Protein AF-A0A7C5SFN3-F1 (afdb_monomer)

Solvent-accessible surface area (backbone atoms only — not comparable to full-atom values): 16604 Å² total; per-residue (Å²): 135,91,85,72,61,52,90,41,86,69,21,39,60,52,29,59,76,72,43,61,72,57,80,56,63,48,77,44,55,50,98,85,71,43,52,38,42,60,50,67,53,91,63,59,72,68,57,48,50,49,56,51,48,55,38,66,79,50,65,59,33,45,71,59,41,56,60,36,50,78,77,65,60,43,31,69,51,21,45,53,51,11,45,44,27,45,56,49,70,36,18,68,60,12,24,55,23,27,53,50,15,35,67,52,55,78,59,65,89,22,48,53,31,67,58,32,49,53,21,48,57,54,19,49,82,71,73,72,45,53,41,64,61,49,38,55,50,46,51,54,28,72,74,43,36,94,68,55,71,56,55,42,39,49,51,32,48,52,27,39,51,41,8,50,76,71,72,42,51,73,68,21,46,70,47,39,52,57,43,54,76,76,54,63,84,89,78,51,52,77,71,42,43,55,44,49,50,53,46,49,32,46,40,24,46,74,70,70,66,32,57,68,60,20,51,53,51,58,58,68,72,51,60,92,68,34,92,79,31,34,66,55,25,26,55,52,17,45,51,23,48,78,69,74,39,66,53,74,57,22,41,54,33,11,51,50,16,32,72,69,44,86,49,43,68,61,28,19,55,24,22,41,48,31,12,54,35,27,41,75,72,68,37,42,70,57,12,50,50,30,24,54,48,17,36,69,51,38,68,84,51,63,65,45,59,53,48,47,50,64,63,66,111

Foldseek 3Di:
DDDDDCVDPPNVVVCVVLLQDAPPKDFDADPVRATQAIDHDDDDPVVVVVRVVVCVVPVDGLVVLVVCCVPPNALVSLCRQLRSCVSNLVLVRNLVSLVSSCVRVPDWPLRCLLVNLSSQLSCLVVVNDALLRSLVSLVSNVVTHPDDLLSLLVSLQSSQVRCVVVVNNLSSQVSLVVSLVVDDPVVDDPNSNVSSLVSVLSCCVRPVVNPVVSLVSLVVPDDPPLQLALVSLQVSLLVCLSSVHPLVSSLVSLVSSLVNDPQLQSNLSSLCSNLSSCVSVVNLVSSLVSLVSSCVSPVVDVVSVVSNVVSVD

Mean predicted aligned error: 5.21 Å

Sequence (313 aa):
MLKINGEVEPGRELAAIYGVRGFPSFVVANSEAEPIRTWIGYSRPETFVAHLREAIDDPIPIRLRIARLEQAPTERDAVIVATYHLQRLEARQAEDAFRLARECSGRKAGAYALEIFHARTLGLYNHETSAEELVALASETLDTADLDIGERLSIGTACLDAATRENHREVATPIIERVLETISASDLDEAASRQYQTLSIAKAMLIDKDPGRALAMRRQALDVGWEDSPTQLNDFAWWCFVNRINLEQAERLARRGAELTTDPALRAVILDTLAEICYARGDRKQAMAAIREAITEDPDNPYYREQLVRFGG

Nearest PDB structures (foldseek):
  8gl8-assembly1_I  TM=4.961E-01  e=2.624E-03  Flavobacterium johnsoniae
  2dba-assembly1_A  TM=6.885E-01  e=1.058E-01  Homo sapiens
  2y4u-assembly1_A  TM=3.284E-01  e=6.683E-03  Homo sapiens
  3ieg-assembly2_B  TM=3.150E-01  e=5.179E-03  Mus musculus
  4gpk-assembly1_A  TM=5.140E-01  e=1.104E-01  Bacillus thuringiensis serovar thuringiensis

pLDDT: mean 94.56, std 4.15, range [77.25, 98.81]

Secondary structure (DSSP, 8-state):
-----TTSTTHHHHHHHTT--SSSEEEEE-TTS-EEEEEES---HHHHHHHHHHHHHS---HHHHHHHHTTS--HHHHHHHHHHHHHTT-HHHHHHHHHHHHHHH---TTTTHHHHHHHHHHHGGGT-S-HHHHHHHHHHHHHHS---HHHHHHHHHHHHHHHHHTT-GGGGHHHHHHHHHT--GGG--HHHHHHHHHHHHHHHHHTS--HHHHHHHHHHTSPTTGGG-HHHHHHHHHHHHHHT--HHHHHHHHHHHHHH---HHHHHHHHHHHHHHHHHTT-HHHHHHHHHHHHHH-TT-HHHHHHHHHHH-

Structure (mmCIF, N/CA/C/O backbone):
data_AF-A0A7C5SFN3-F1
#
_entry.id   AF-A0A7C5SFN3-F1
#
loop_
_atom_site.group_PDB
_atom_site.id
_atom_site.type_symbol
_atom_site.label_atom_id
_atom_site.label_alt_id
_atom_site.label_comp_id
_atom_site.label_asym_id
_atom_site.label_entity_id
_atom_site.label_seq_id
_atom_site.pdbx_PDB_ins_code
_atom_site.Cartn_x
_atom_site.Cartn_y
_atom_site.Cartn_z
_atom_site.occupancy
_atom_site.B_iso_or_equiv
_atom_site.auth_seq_id
_atom_site.auth_comp_id
_atom_site.auth_asym_id
_atom_site.auth_atom_id
_atom_site.pdbx_PDB_model_num
ATOM 1 N N . MET A 1 1 ? -18.043 -23.447 16.943 1.00 80.62 1 MET A N 1
ATOM 2 C CA . MET A 1 1 ? -17.551 -22.578 15.854 1.00 80.62 1 MET A CA 1
ATOM 3 C C . MET A 1 1 ? -17.884 -23.244 14.533 1.00 80.62 1 MET A C 1
ATOM 5 O O . MET A 1 1 ? -17.432 -24.363 14.313 1.00 80.62 1 MET A O 1
ATOM 9 N N . LEU A 1 2 ? -18.715 -22.606 13.711 1.00 88.75 2 LEU A N 1
ATOM 10 C CA . LEU A 1 2 ? -19.050 -23.086 12.371 1.00 88.75 2 LEU A CA 1
ATOM 11 C C . LEU A 1 2 ? -17.928 -22.672 11.407 1.00 88.75 2 LEU A C 1
ATOM 13 O O . LEU A 1 2 ? -17.487 -21.528 11.450 1.00 88.75 2 LEU A O 1
ATOM 17 N N . LYS A 1 3 ? -17.440 -23.597 10.575 1.00 94.00 3 LYS A N 1
ATOM 18 C CA . LYS A 1 3 ? -16.458 -23.309 9.520 1.00 94.00 3 LYS A CA 1
ATOM 19 C C . LYS A 1 3 ? -17.170 -23.365 8.176 1.00 94.00 3 LYS A C 1
ATOM 21 O O . LYS A 1 3 ? -17.820 -24.365 7.888 1.00 94.00 3 LYS A O 1
ATOM 26 N N . ILE A 1 4 ? -17.047 -22.310 7.382 1.00 93.44 4 ILE A N 1
ATOM 27 C CA . ILE A 1 4 ? -17.709 -22.180 6.081 1.00 93.44 4 ILE A CA 1
ATOM 28 C C . ILE A 1 4 ? -16.644 -21.827 5.049 1.00 93.44 4 ILE A C 1
ATOM 30 O O . ILE A 1 4 ? -15.800 -20.969 5.305 1.00 93.44 4 ILE A O 1
ATOM 34 N N . ASN A 1 5 ? -16.678 -22.489 3.894 1.00 94.44 5 ASN A N 1
ATOM 35 C CA . ASN A 1 5 ? -15.862 -22.084 2.757 1.00 94.44 5 ASN A CA 1
ATOM 36 C C . ASN A 1 5 ? -16.542 -20.891 2.069 1.00 94.44 5 ASN A C 1
ATOM 38 O O . ASN A 1 5 ? -17.569 -21.072 1.424 1.00 94.44 5 ASN A O 1
ATOM 42 N N . GLY A 1 6 ? -15.979 -19.690 2.227 1.00 92.44 6 GLY A N 1
ATOM 43 C CA . GLY A 1 6 ? -16.524 -18.453 1.658 1.00 92.44 6 GLY A CA 1
ATOM 44 C C . GLY A 1 6 ? -16.400 -18.330 0.135 1.00 92.44 6 GLY A C 1
ATOM 45 O O . GLY A 1 6 ? -16.994 -17.427 -0.444 1.00 92.44 6 GLY A O 1
ATOM 46 N N . GLU A 1 7 ? -15.662 -19.226 -0.525 1.00 91.69 7 GLU A N 1
ATOM 47 C CA . GLU A 1 7 ? -15.424 -19.184 -1.974 1.00 91.69 7 GLU A CA 1
ATOM 48 C C . GLU A 1 7 ? -16.432 -20.008 -2.785 1.00 91.69 7 GLU A C 1
ATOM 50 O O . GLU A 1 7 ? -16.422 -19.952 -4.017 1.00 91.69 7 GLU A O 1
ATOM 55 N N . VAL A 1 8 ? -17.321 -20.753 -2.123 1.00 94.06 8 VAL A N 1
ATOM 56 C CA . VAL A 1 8 ? -18.356 -21.596 -2.745 1.00 94.06 8 VAL A CA 1
ATOM 57 C C . VAL A 1 8 ? -19.697 -21.406 -2.038 1.00 94.06 8 VAL A C 1
ATOM 59 O O . VAL A 1 8 ? -19.738 -20.926 -0.909 1.00 94.06 8 VAL A O 1
ATOM 62 N N . GLU A 1 9 ? -20.806 -21.779 -2.674 1.00 93.44 9 GLU A N 1
ATOM 63 C CA . GLU A 1 9 ? -22.127 -21.699 -2.034 1.00 93.44 9 GLU A CA 1
ATOM 64 C C . GLU A 1 9 ? -22.285 -22.722 -0.890 1.00 93.44 9 GLU A C 1
ATOM 66 O O . GLU A 1 9 ? -21.772 -23.840 -1.001 1.00 93.44 9 GLU A O 1
ATOM 71 N N . PRO A 1 10 ? -22.983 -22.379 0.215 1.00 91.44 10 PRO A N 1
ATOM 72 C CA . PRO A 1 10 ? -23.658 -21.100 0.501 1.00 91.44 10 PRO A CA 1
ATOM 73 C C . PRO A 1 10 ? -22.735 -20.031 1.127 1.00 91.44 10 PRO A C 1
ATOM 75 O O . PRO A 1 10 ? -23.183 -18.998 1.618 1.00 91.44 10 PRO A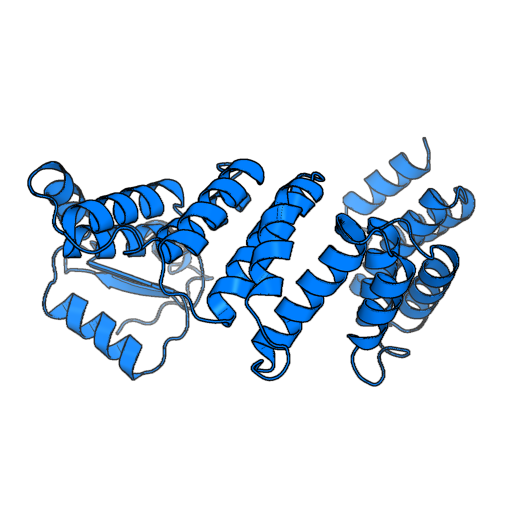 O 1
ATOM 78 N N . GLY A 1 11 ? -21.427 -20.286 1.199 1.00 94.25 11 GLY A N 1
ATOM 79 C CA . GLY A 1 11 ? -20.476 -19.385 1.843 1.00 94.25 11 GLY A CA 1
ATOM 80 C C . GLY A 1 11 ? -20.285 -18.053 1.126 1.00 94.25 11 GLY A C 1
ATOM 81 O O . GLY A 1 11 ? -20.051 -17.059 1.809 1.00 94.25 11 GLY A O 1
ATOM 82 N N . ARG A 1 12 ? -20.444 -17.999 -0.203 1.00 94.56 12 ARG A N 1
ATOM 83 C CA . ARG A 1 12 ? -20.457 -16.733 -0.958 1.00 94.56 12 ARG A CA 1
ATOM 84 C C . ARG A 1 12 ? -21.626 -15.841 -0.552 1.00 94.56 12 ARG A C 1
ATOM 86 O O . ARG A 1 12 ? -21.417 -14.657 -0.300 1.00 94.56 12 ARG A O 1
ATOM 93 N N . GLU A 1 13 ? -22.828 -16.405 -0.437 1.00 95.38 13 GLU A N 1
ATOM 94 C CA . GLU A 1 13 ? -24.006 -15.679 0.046 1.00 95.38 13 GLU A CA 1
ATOM 95 C C . GLU A 1 13 ? -23.780 -15.132 1.463 1.00 95.38 13 GLU A C 1
ATOM 97 O O . GLU A 1 13 ? -23.972 -13.942 1.717 1.00 95.38 13 GLU A O 1
ATOM 102 N N . LEU A 1 14 ? -23.276 -15.965 2.378 1.00 94.12 14 LEU A N 1
ATOM 103 C CA . LEU A 1 14 ? -22.967 -15.531 3.743 1.00 94.12 14 LEU A CA 1
ATOM 104 C C . LEU A 1 14 ? -21.862 -14.465 3.781 1.00 94.12 14 LEU A C 1
ATOM 106 O O . LEU A 1 14 ? -21.967 -13.499 4.536 1.00 94.12 14 LEU A O 1
ATOM 110 N N . ALA A 1 15 ? -20.823 -14.598 2.954 1.00 94.62 15 ALA A N 1
ATOM 111 C CA . ALA A 1 15 ? -19.776 -13.591 2.820 1.00 94.62 15 ALA A CA 1
ATOM 112 C C . ALA A 1 15 ? -20.350 -12.247 2.347 1.00 94.62 15 ALA A C 1
ATOM 114 O O . ALA A 1 15 ? -19.975 -11.209 2.888 1.00 94.62 15 ALA A O 1
ATOM 115 N N . ALA A 1 16 ? -21.300 -12.253 1.406 1.00 93.94 16 ALA A N 1
ATOM 116 C CA . ALA A 1 16 ? -21.989 -11.045 0.961 1.00 93.94 16 ALA A CA 1
ATOM 117 C C . ALA A 1 16 ? -22.844 -10.420 2.078 1.00 93.94 16 ALA A C 1
ATOM 119 O O . ALA A 1 16 ? -22.726 -9.220 2.325 1.00 93.94 16 ALA A O 1
ATOM 120 N N . ILE A 1 17 ? -23.635 -11.226 2.800 1.00 93.50 17 ILE A N 1
ATOM 121 C CA . ILE A 1 17 ? -24.487 -10.773 3.918 1.00 93.50 17 ILE A CA 1
ATOM 122 C C . ILE A 1 17 ? -23.653 -10.084 5.005 1.00 93.50 17 ILE A C 1
ATOM 124 O O . ILE A 1 17 ? -23.977 -8.980 5.440 1.00 93.50 17 ILE A O 1
ATOM 128 N N . TYR A 1 18 ? -22.546 -10.702 5.417 1.00 94.19 18 TYR A N 1
ATOM 129 C CA . TYR A 1 18 ? -21.674 -10.149 6.456 1.00 94.19 18 TYR A CA 1
ATOM 130 C C . TYR A 1 18 ? -20.626 -9.161 5.920 1.00 94.19 18 TYR A C 1
ATOM 132 O O . TYR A 1 18 ? -19.848 -8.614 6.702 1.00 94.19 18 TYR A O 1
ATOM 140 N N . GLY A 1 19 ? -20.621 -8.892 4.608 1.00 93.69 19 GLY A N 1
ATOM 141 C CA . GLY A 1 19 ? -19.660 -8.028 3.912 1.00 93.69 19 GLY A CA 1
ATOM 142 C C . GLY A 1 19 ? -18.201 -8.411 4.142 1.00 93.69 19 GLY A C 1
ATOM 143 O O . GLY A 1 19 ? -17.354 -7.550 4.363 1.00 93.69 19 GLY A O 1
ATOM 144 N N . VAL A 1 20 ? -17.906 -9.705 4.094 1.00 93.88 20 VAL A N 1
ATOM 145 C CA . VAL A 1 20 ? -16.544 -10.237 4.155 1.00 93.88 20 VAL A CA 1
ATOM 146 C C . VAL A 1 20 ? -15.754 -9.772 2.927 1.00 93.88 20 VAL A C 1
ATOM 148 O O . VAL A 1 20 ? -16.173 -9.989 1.790 1.00 93.88 20 VAL A O 1
ATOM 151 N N . ARG A 1 21 ? -14.597 -9.136 3.160 1.00 90.94 21 ARG A N 1
ATOM 152 C CA . ARG A 1 21 ? -13.694 -8.625 2.107 1.00 90.94 21 ARG A CA 1
ATOM 153 C C . ARG A 1 21 ? -12.352 -9.349 2.009 1.00 90.94 21 ARG A C 1
ATOM 155 O O . ARG A 1 21 ? -11.594 -9.090 1.084 1.00 90.94 21 ARG A O 1
ATOM 162 N N . GLY A 1 22 ? -12.064 -10.266 2.929 1.00 90.38 22 GLY A N 1
ATOM 163 C CA . GLY A 1 22 ? -10.817 -11.026 2.948 1.00 90.38 22 GLY A CA 1
ATOM 164 C C . GLY A 1 22 ? -10.947 -12.320 3.740 1.00 90.38 22 GLY A C 1
ATOM 165 O O . GLY A 1 22 ? -11.849 -12.466 4.566 1.00 90.38 22 GLY A O 1
ATOM 166 N N . PHE A 1 23 ? -10.049 -13.272 3.494 1.00 90.56 23 PHE A N 1
ATOM 167 C CA . PHE A 1 23 ? -10.042 -14.570 4.169 1.00 90.56 23 PHE A CA 1
ATOM 168 C C . PHE A 1 23 ? -8.701 -14.835 4.880 1.00 90.56 23 PHE A C 1
ATOM 170 O O . PHE A 1 23 ? -7.654 -14.459 4.355 1.00 90.56 23 PHE A O 1
ATOM 177 N N . PRO A 1 24 ? -8.707 -15.511 6.047 1.00 92.50 24 PRO A N 1
ATOM 178 C CA . PRO A 1 24 ? -9.896 -15.895 6.809 1.00 92.50 24 PRO A CA 1
ATOM 179 C C . PRO A 1 24 ? -10.607 -14.671 7.412 1.00 92.50 24 PRO A C 1
ATOM 181 O O . PRO A 1 24 ? -9.976 -13.664 7.711 1.00 92.50 24 PRO A O 1
ATOM 184 N N . SER A 1 25 ? -11.921 -14.777 7.604 1.00 92.94 25 SER A N 1
ATOM 185 C CA . SER A 1 25 ? -12.739 -13.799 8.329 1.00 92.94 25 SER A CA 1
ATOM 186 C C . SER A 1 25 ? -13.489 -14.492 9.451 1.00 92.94 25 SER A C 1
ATOM 188 O O . SER A 1 25 ? -13.962 -15.619 9.287 1.00 92.94 25 SER A O 1
ATOM 190 N N . PHE A 1 26 ? -13.635 -13.802 10.575 1.00 93.75 26 PHE A N 1
ATOM 191 C CA . PHE A 1 26 ? -14.385 -14.282 11.723 1.00 93.75 26 PHE A CA 1
ATOM 192 C C . PHE A 1 26 ? -15.536 -13.332 12.008 1.00 93.75 26 PHE A C 1
ATOM 194 O O . PHE A 1 26 ? -15.350 -12.120 12.087 1.00 93.75 26 PHE A O 1
ATOM 201 N N . VAL A 1 27 ? -16.725 -13.906 12.166 1.00 94.38 27 VAL A N 1
ATOM 202 C CA . VAL A 1 27 ? -17.954 -13.183 12.482 1.00 94.38 27 VAL A CA 1
ATOM 203 C C . VAL A 1 27 ? -18.545 -13.804 13.738 1.00 94.38 27 VAL A C 1
ATOM 205 O O . VAL A 1 27 ? -18.821 -15.004 13.778 1.00 94.38 27 VAL A O 1
ATOM 208 N N . VAL A 1 28 ? -18.734 -12.984 14.767 1.00 95.38 28 VAL A N 1
ATOM 209 C CA . VAL A 1 28 ? -19.537 -13.330 15.941 1.00 95.38 28 VAL A CA 1
ATOM 210 C C . VAL A 1 28 ? -20.895 -12.676 15.748 1.00 95.38 28 VAL A C 1
ATOM 212 O O . VAL A 1 28 ? -20.965 -11.458 15.595 1.00 95.38 28 VAL A O 1
ATOM 215 N N . ALA A 1 29 ? -21.955 -13.479 15.737 1.00 95.31 29 ALA A N 1
ATOM 216 C CA . ALA A 1 29 ? -23.327 -13.027 15.540 1.00 95.31 29 ALA A CA 1
ATOM 217 C C . ALA A 1 29 ? -24.243 -13.545 16.656 1.00 95.31 29 ALA A C 1
ATOM 219 O O . ALA A 1 29 ? -23.945 -14.562 17.290 1.00 95.31 29 ALA A O 1
ATOM 220 N N . ASN A 1 30 ? -25.344 -12.836 16.903 1.00 94.31 30 ASN A N 1
ATOM 221 C CA . ASN A 1 30 ? -26.371 -13.263 17.853 1.00 94.31 30 ASN A CA 1
ATOM 222 C C . ASN A 1 30 ? -27.276 -14.368 17.257 1.00 94.31 30 ASN A C 1
ATOM 224 O O . ASN A 1 30 ? -27.086 -14.823 16.127 1.00 94.31 30 ASN A O 1
ATOM 228 N N . SER A 1 31 ? -28.288 -14.805 18.014 1.00 93.75 31 SER A N 1
ATOM 229 C CA . SER A 1 31 ? -29.260 -15.816 17.564 1.00 93.75 31 SER A CA 1
ATOM 230 C C . SER A 1 31 ? -30.148 -15.368 16.397 1.00 93.75 31 SER A C 1
ATOM 232 O O . SER A 1 31 ? -30.769 -16.212 15.759 1.00 93.75 31 SER A O 1
ATOM 234 N N . GLU A 1 32 ? -30.208 -14.066 16.118 1.00 94.88 32 GLU A N 1
ATOM 235 C CA . GLU A 1 32 ? -30.932 -13.461 14.992 1.00 94.88 32 GLU A CA 1
ATOM 236 C C . GLU A 1 32 ? -30.021 -13.250 13.767 1.00 94.88 32 GLU A C 1
ATOM 238 O O . GLU A 1 32 ? -30.423 -12.604 12.805 1.00 94.88 32 GLU A O 1
ATOM 243 N N . ALA A 1 33 ? -28.802 -13.807 13.787 1.00 93.38 33 ALA A N 1
ATOM 244 C CA . ALA A 1 33 ? -27.778 -13.642 12.753 1.00 93.38 33 ALA A CA 1
ATOM 245 C C . ALA A 1 33 ? -27.277 -12.192 12.576 1.00 93.38 33 ALA A C 1
ATOM 247 O O . ALA A 1 33 ? -26.686 -11.847 11.555 1.00 93.38 33 ALA A O 1
ATOM 248 N N . GLU A 1 34 ? -27.449 -11.339 13.586 1.00 95.81 34 GLU A N 1
ATOM 249 C CA . GLU A 1 34 ? -26.933 -9.972 13.562 1.00 95.81 34 GLU A CA 1
ATOM 250 C C . GLU A 1 34 ? -25.475 -9.940 14.032 1.00 95.81 34 GLU A C 1
ATOM 252 O O . GLU A 1 34 ? -25.160 -10.517 15.081 1.00 95.81 34 GLU A O 1
ATOM 257 N N . PRO A 1 35 ? -24.571 -9.253 13.310 1.00 95.88 35 PRO A N 1
ATOM 258 C CA . PRO A 1 35 ? -23.169 -9.199 13.688 1.00 95.88 35 PRO A CA 1
ATOM 259 C C . PRO A 1 35 ? -22.990 -8.422 14.995 1.00 95.88 35 PRO A C 1
ATOM 261 O 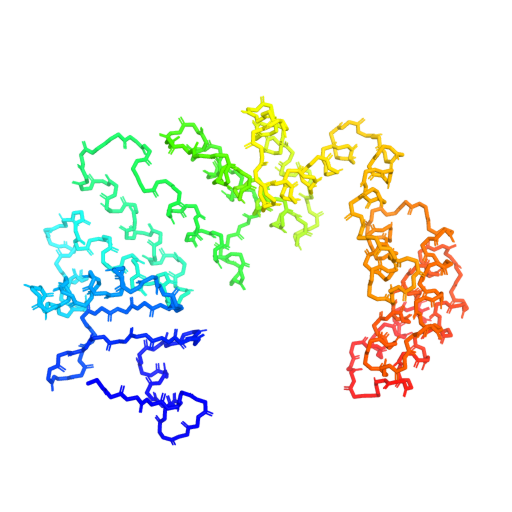O . PRO A 1 35 ? -23.484 -7.306 15.153 1.00 95.88 35 PRO A O 1
ATOM 264 N N . ILE A 1 36 ? -22.240 -9.014 15.918 1.00 96.31 36 ILE A N 1
ATOM 265 C CA . ILE A 1 36 ? -21.752 -8.409 17.164 1.00 96.31 36 ILE A CA 1
ATOM 266 C C . ILE A 1 36 ? -20.325 -7.904 16.952 1.00 96.31 36 ILE A C 1
ATOM 268 O O . ILE A 1 36 ? -19.980 -6.810 17.394 1.00 96.31 36 ILE A O 1
ATOM 272 N N . ARG A 1 37 ? -19.488 -8.704 16.275 1.00 93.38 37 ARG A N 1
ATOM 273 C CA . ARG A 1 37 ? -18.089 -8.365 15.995 1.00 93.38 37 ARG A CA 1
ATOM 274 C C . ARG A 1 3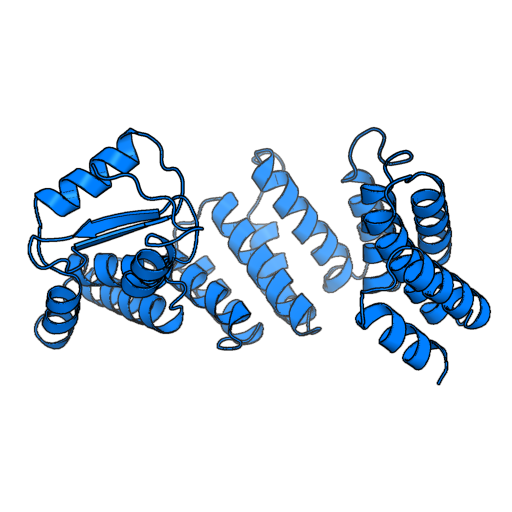7 ? -17.548 -9.100 14.777 1.00 93.38 37 ARG A C 1
ATOM 276 O O . ARG A 1 37 ? -17.913 -10.249 14.533 1.00 93.38 37 ARG A O 1
ATOM 283 N N . THR A 1 38 ? -16.626 -8.454 14.068 1.00 92.75 38 THR A N 1
ATOM 284 C CA . THR A 1 38 ? -15.927 -9.015 12.907 1.00 92.75 38 THR A CA 1
ATOM 285 C C . THR A 1 38 ? -14.436 -8.692 12.942 1.00 92.75 38 THR A C 1
ATOM 287 O O . THR A 1 38 ? -14.053 -7.619 13.406 1.00 92.75 38 THR A O 1
ATOM 290 N N . TRP A 1 39 ? -13.594 -9.599 12.443 1.00 91.38 39 TRP A N 1
ATOM 291 C CA . TRP A 1 39 ? -12.176 -9.332 12.169 1.00 91.38 39 TRP A CA 1
ATOM 292 C C . TRP A 1 39 ? -11.645 -10.228 11.045 1.00 91.38 39 TRP A C 1
ATOM 294 O O . TRP A 1 39 ? -12.086 -11.370 10.889 1.00 91.38 39 TRP A O 1
ATOM 304 N N . ILE A 1 40 ? -10.707 -9.694 10.264 1.00 90.56 40 ILE A N 1
ATOM 305 C CA . ILE A 1 40 ? -10.053 -10.355 9.134 1.00 90.56 40 ILE A CA 1
ATOM 306 C C . ILE A 1 40 ? -8.633 -10.760 9.520 1.00 90.56 40 ILE A C 1
ATOM 308 O O . ILE A 1 40 ? -7.930 -10.052 10.239 1.00 90.56 40 ILE A O 1
ATOM 312 N N . GLY A 1 41 ? -8.203 -11.897 8.982 1.00 86.50 41 GLY A N 1
ATOM 313 C CA . GLY A 1 41 ? -6.832 -12.365 9.041 1.00 86.50 41 GLY A CA 1
ATOM 314 C C . GLY A 1 41 ? -6.537 -13.235 10.254 1.00 86.50 41 GLY A C 1
ATOM 315 O O . GLY A 1 41 ? -7.357 -13.450 11.151 1.00 86.50 41 GLY A O 1
ATOM 316 N N . TYR A 1 42 ? -5.326 -13.779 10.249 1.00 78.25 42 TYR A N 1
ATOM 317 C CA . TYR A 1 42 ? -4.807 -14.523 11.381 1.00 78.25 42 TYR A CA 1
ATOM 318 C C . TYR A 1 42 ? -4.314 -13.544 12.435 1.00 78.25 42 TYR A C 1
ATOM 320 O O . TYR A 1 42 ? -3.457 -12.705 12.172 1.00 78.25 42 TYR A O 1
ATOM 328 N N . SER A 1 43 ? -4.829 -13.687 13.646 1.00 77.25 43 SER A N 1
ATOM 329 C CA . SER A 1 43 ? -4.263 -13.053 14.824 1.00 77.25 43 SER A CA 1
ATOM 330 C C . SER A 1 43 ? -3.558 -14.104 15.677 1.00 77.25 43 SER A C 1
ATOM 332 O O . SER A 1 43 ? -3.788 -15.310 15.528 1.00 77.25 43 SER A O 1
ATOM 334 N N . ARG A 1 44 ? -2.660 -13.663 16.565 1.00 87.31 44 ARG A N 1
ATOM 335 C CA . ARG A 1 44 ? -2.079 -14.570 17.561 1.00 87.31 44 ARG A CA 1
ATOM 336 C C . ARG A 1 44 ? -3.213 -15.190 18.395 1.00 87.31 44 ARG A C 1
ATOM 338 O O . ARG A 1 44 ? -4.227 -14.514 18.605 1.00 87.31 44 ARG A O 1
ATOM 345 N N . PRO A 1 45 ? -3.079 -16.439 18.878 1.00 89.38 45 PRO A N 1
ATOM 346 C CA . PRO A 1 45 ? -4.139 -17.105 19.635 1.00 89.38 45 PRO A CA 1
ATOM 347 C C . PRO A 1 45 ? -4.704 -16.255 20.780 1.00 89.38 45 PRO A C 1
ATOM 349 O O . PRO A 1 45 ? -5.909 -16.252 21.018 1.00 89.38 45 PRO A O 1
ATOM 352 N N . GLU A 1 46 ? -3.854 -15.480 21.450 1.00 91.31 46 GLU A N 1
ATOM 353 C CA . GLU A 1 46 ? -4.230 -14.598 22.552 1.00 91.31 46 GLU A CA 1
ATOM 354 C C . GLU A 1 46 ? -5.152 -13.465 22.081 1.00 91.31 46 GLU A C 1
ATOM 356 O O . GLU A 1 46 ? -6.183 -13.207 22.701 1.00 91.31 46 GLU A O 1
ATOM 361 N N . THR A 1 47 ? -4.824 -12.831 20.952 1.00 87.69 47 THR A N 1
ATOM 362 C CA . THR A 1 47 ? -5.628 -11.768 20.331 1.00 87.69 47 THR A CA 1
ATOM 363 C C . THR A 1 47 ? -6.968 -12.307 19.837 1.00 87.69 47 THR A C 1
ATOM 365 O O . THR A 1 47 ? -8.007 -11.685 20.054 1.00 87.69 47 THR A O 1
ATOM 368 N N . PHE A 1 48 ? -6.970 -13.493 19.224 1.00 90.06 48 PHE A N 1
ATOM 369 C CA . PHE A 1 48 ? -8.200 -14.166 18.810 1.00 90.06 48 PHE A CA 1
ATOM 370 C C . PHE A 1 48 ? -9.135 -14.406 20.001 1.00 90.06 48 PHE A C 1
ATOM 372 O O . PHE A 1 48 ? -10.319 -14.065 19.957 1.00 90.06 48 PHE A O 1
ATOM 379 N N . VAL A 1 49 ? -8.600 -14.974 21.088 1.00 91.50 49 VAL A N 1
ATOM 380 C CA . VAL A 1 49 ? -9.371 -15.243 22.306 1.00 91.50 49 VAL A CA 1
ATOM 381 C C . VAL A 1 49 ? -9.869 -13.945 22.943 1.00 91.50 49 VAL A C 1
ATOM 383 O O . VAL A 1 49 ? -11.001 -13.921 23.424 1.00 91.50 49 VAL A O 1
ATOM 386 N N . ALA A 1 50 ? -9.076 -12.871 22.926 1.00 90.62 50 ALA A N 1
ATOM 387 C CA . ALA A 1 50 ? -9.496 -11.565 23.430 1.00 90.62 50 ALA A CA 1
ATOM 388 C C . ALA A 1 50 ? -10.701 -11.013 22.650 1.00 90.62 50 ALA A C 1
ATOM 390 O O . ALA A 1 50 ? -11.723 -10.704 23.260 1.00 90.62 50 ALA A O 1
ATOM 391 N N . HIS A 1 51 ? -10.644 -10.991 21.313 1.00 89.31 51 HIS A N 1
ATOM 392 C CA . HIS A 1 51 ? -11.775 -10.548 20.489 1.00 89.31 51 HIS A CA 1
ATOM 393 C C . HIS A 1 51 ? -13.040 -11.372 20.729 1.00 89.31 51 HIS A C 1
ATOM 395 O O . HIS A 1 51 ? -14.134 -10.810 20.821 1.00 89.31 51 HIS A O 1
ATOM 401 N N . LEU A 1 52 ? -12.895 -12.695 20.852 1.00 91.94 52 LEU A N 1
ATOM 402 C CA . LEU A 1 52 ? -14.024 -13.576 21.120 1.00 91.94 52 LEU A CA 1
ATOM 403 C C . LEU A 1 52 ? -14.634 -13.318 22.504 1.00 91.94 52 LEU A C 1
ATOM 405 O O . LEU A 1 52 ? -15.853 -13.225 22.609 1.00 91.94 52 LEU A O 1
ATOM 409 N N . ARG A 1 53 ? -13.812 -13.175 23.552 1.00 93.06 53 ARG A N 1
ATOM 410 C CA . ARG A 1 53 ? -14.294 -12.853 24.907 1.00 93.06 53 ARG A CA 1
ATOM 411 C C . ARG A 1 53 ? -15.018 -11.519 24.939 1.00 93.06 53 ARG A C 1
ATOM 413 O O . ARG A 1 53 ? -16.135 -11.465 25.426 1.00 93.06 53 ARG A O 1
ATOM 420 N N . GLU A 1 54 ? -14.440 -10.481 24.342 1.00 90.31 54 GLU A N 1
ATOM 421 C CA . GLU A 1 54 ? -15.072 -9.162 24.291 1.00 90.31 54 GLU A CA 1
ATOM 422 C C . GLU A 1 54 ? -16.445 -9.202 23.603 1.00 90.31 54 GLU A C 1
ATOM 424 O O . GLU A 1 54 ? -17.364 -8.521 24.045 1.00 90.31 54 GLU A O 1
ATOM 429 N N . ALA A 1 55 ? -16.605 -10.011 22.549 1.00 92.12 55 ALA A N 1
ATOM 430 C CA . ALA A 1 55 ? -17.894 -10.181 21.878 1.00 92.12 55 ALA A CA 1
ATOM 431 C C . ALA A 1 55 ? -18.906 -11.008 22.699 1.00 92.12 55 ALA A C 1
ATOM 433 O O . ALA A 1 55 ? -20.108 -10.789 22.579 1.00 92.12 55 ALA A O 1
ATOM 434 N N . ILE A 1 56 ? -18.439 -11.956 23.518 1.00 93.06 56 ILE A N 1
ATOM 435 C CA . ILE A 1 56 ? -19.291 -12.753 24.416 1.00 93.06 56 ILE A CA 1
ATOM 436 C C . ILE A 1 56 ? -19.748 -11.920 25.618 1.00 93.06 56 ILE A C 1
ATOM 438 O O . ILE A 1 56 ? -20.920 -11.972 25.985 1.00 93.06 56 ILE A O 1
ATOM 442 N N . ASP A 1 57 ? -18.837 -11.149 26.211 1.00 94.19 57 ASP A N 1
ATOM 443 C CA . ASP A 1 57 ? -19.097 -10.338 27.404 1.00 94.19 57 ASP A CA 1
ATOM 444 C C . ASP A 1 57 ? -19.984 -9.119 27.094 1.00 94.19 57 ASP A C 1
ATOM 446 O O . ASP A 1 57 ? -20.665 -8.594 27.974 1.00 94.19 57 ASP A O 1
ATOM 450 N N . ASP A 1 58 ? -19.995 -8.671 25.837 1.00 93.06 58 ASP A N 1
ATOM 451 C CA . ASP A 1 58 ? -20.767 -7.528 25.354 1.00 93.06 58 ASP A CA 1
ATOM 452 C C . ASP A 1 58 ? -21.459 -7.875 24.016 1.00 93.06 58 ASP A C 1
ATOM 454 O O . ASP A 1 58 ? -21.034 -7.430 22.943 1.00 93.06 58 ASP A O 1
ATOM 458 N N . PRO A 1 59 ? -22.542 -8.681 24.053 1.00 95.06 59 PRO A N 1
ATOM 459 C CA . PRO A 1 59 ? -23.165 -9.269 22.866 1.00 95.06 59 PRO A CA 1
ATOM 460 C C . PRO A 1 59 ? -24.100 -8.300 22.125 1.00 95.06 59 PRO A C 1
ATOM 462 O O . PRO A 1 59 ? -25.069 -8.716 21.490 1.00 95.06 59 PRO A O 1
ATOM 465 N N . ILE A 1 60 ? -23.851 -6.992 22.228 1.00 95.88 60 ILE A N 1
ATOM 466 C CA . ILE A 1 60 ? -24.675 -5.960 21.598 1.00 95.88 60 ILE A CA 1
ATOM 467 C C . ILE A 1 60 ? -24.374 -5.927 20.090 1.00 95.88 60 ILE A C 1
ATOM 469 O O . ILE A 1 60 ? -23.219 -5.690 19.715 1.00 95.88 60 ILE A O 1
ATOM 473 N N . PRO A 1 61 ? -25.387 -6.123 19.221 1.00 96.88 61 PRO A N 1
ATOM 474 C CA . PRO A 1 61 ? -25.223 -6.056 17.773 1.00 96.88 61 PRO A CA 1
ATOM 475 C C . PRO A 1 61 ? -24.697 -4.703 17.294 1.00 96.88 61 PRO A C 1
ATOM 477 O O . PRO A 1 61 ? -25.078 -3.654 17.822 1.00 96.88 61 PRO A O 1
ATOM 480 N N . ILE A 1 62 ? -23.899 -4.717 16.225 1.00 96.56 62 ILE A N 1
ATOM 481 C CA . ILE A 1 62 ? -23.290 -3.521 15.626 1.00 96.56 62 ILE A CA 1
ATOM 482 C C . ILE A 1 62 ? -24.342 -2.457 15.296 1.00 96.56 62 ILE A C 1
ATOM 484 O O . ILE A 1 62 ? -24.145 -1.291 15.628 1.00 96.56 62 ILE A O 1
ATOM 488 N N . ARG A 1 63 ? -25.502 -2.842 14.744 1.00 96.12 63 ARG A N 1
ATOM 489 C CA . ARG A 1 63 ? -26.584 -1.885 14.439 1.00 96.12 63 ARG A CA 1
ATOM 490 C C . ARG A 1 63 ? -27.064 -1.103 15.666 1.00 96.12 63 ARG A C 1
ATOM 492 O O . ARG A 1 63 ? -27.416 0.065 15.549 1.00 96.12 63 ARG A O 1
ATOM 499 N N . LEU A 1 64 ? -27.090 -1.739 16.843 1.00 96.62 64 LEU A N 1
ATOM 500 C CA . LEU A 1 64 ? -27.534 -1.094 18.077 1.00 96.62 64 LEU A CA 1
ATOM 501 C C . LEU A 1 64 ? -26.446 -0.176 18.624 1.00 96.62 64 LEU A C 1
ATOM 503 O O . LEU A 1 64 ? -26.774 0.855 19.202 1.00 96.62 64 LEU A O 1
ATOM 507 N N . ARG A 1 65 ? -25.167 -0.513 18.416 1.00 96.62 65 ARG A N 1
ATOM 508 C CA . ARG A 1 65 ? -24.052 0.391 18.729 1.00 96.62 65 ARG A CA 1
ATOM 509 C C . ARG A 1 65 ? -24.104 1.638 17.858 1.00 96.62 65 ARG A C 1
ATOM 511 O O . ARG A 1 65 ? -24.059 2.730 18.403 1.00 96.62 65 ARG A O 1
ATOM 518 N N . ILE A 1 66 ? -24.308 1.483 16.547 1.00 96.62 66 ILE A N 1
ATOM 519 C CA . ILE A 1 66 ? -24.486 2.612 15.619 1.00 96.62 66 ILE A CA 1
ATOM 520 C C . ILE A 1 66 ? -25.622 3.525 16.103 1.00 96.62 66 ILE A C 1
ATOM 522 O O . ILE A 1 66 ? -25.402 4.714 16.299 1.00 96.62 66 ILE A O 1
ATOM 526 N N . ALA A 1 67 ? -26.797 2.966 16.414 1.00 96.12 67 ALA A N 1
ATOM 527 C CA . ALA A 1 67 ? -27.923 3.751 16.929 1.00 96.12 67 ALA A CA 1
ATOM 528 C C . ALA A 1 67 ? -27.628 4.450 18.274 1.00 96.12 67 ALA A C 1
ATOM 530 O O . ALA A 1 67 ? -28.143 5.533 18.545 1.00 96.12 67 ALA A O 1
ATOM 531 N N . ARG A 1 68 ? -26.801 3.849 19.142 1.00 95.38 68 ARG A N 1
ATOM 532 C CA . ARG A 1 68 ? -26.380 4.471 20.410 1.00 95.38 68 ARG A CA 1
ATOM 533 C C . ARG A 1 68 ? -25.411 5.624 20.205 1.00 95.38 68 ARG A C 1
ATOM 535 O O . ARG A 1 68 ? -25.500 6.596 20.952 1.00 95.38 68 ARG A O 1
ATOM 542 N N . LEU A 1 69 ? -24.526 5.539 19.211 1.00 96.19 69 LEU A N 1
ATOM 543 C CA . LEU A 1 69 ? -23.579 6.611 18.899 1.00 96.19 69 LEU A CA 1
ATOM 544 C C . LEU A 1 69 ? -24.283 7.920 18.517 1.00 96.19 69 LEU A C 1
ATOM 546 O O . LEU A 1 69 ? -23.760 8.987 18.813 1.00 96.19 69 LEU A O 1
ATOM 550 N N . GLU A 1 70 ? -25.494 7.855 17.962 1.00 92.56 70 GLU A N 1
ATOM 551 C CA . GLU A 1 70 ? -26.302 9.044 17.654 1.00 92.56 70 GLU A CA 1
ATOM 552 C C . GLU A 1 70 ? -26.874 9.742 18.902 1.00 92.56 70 GLU A C 1
ATOM 554 O O . GLU A 1 70 ? -27.182 10.931 18.860 1.00 92.56 70 GLU A O 1
ATOM 559 N N . GLN A 1 71 ? -27.045 9.018 20.014 1.00 93.56 71 GLN A N 1
ATOM 560 C CA . GLN A 1 71 ? -27.755 9.512 21.205 1.00 93.56 71 GLN A CA 1
ATOM 561 C C . GLN A 1 71 ? -26.824 9.788 22.386 1.00 93.56 71 GLN A C 1
ATOM 563 O O . GLN A 1 71 ? -26.972 10.788 23.086 1.00 93.56 71 GLN A O 1
ATOM 568 N N . ALA A 1 72 ? -25.896 8.870 22.642 1.00 94.12 72 ALA A N 1
ATOM 569 C CA . ALA A 1 72 ? -24.981 8.896 23.774 1.00 94.12 72 ALA A CA 1
ATOM 570 C C . ALA A 1 72 ? -23.668 8.209 23.363 1.00 94.12 72 ALA A C 1
ATOM 572 O O . ALA A 1 72 ? -23.430 7.056 23.742 1.00 94.12 72 ALA A O 1
ATOM 573 N N . PRO A 1 73 ? -22.836 8.877 22.543 1.00 94.12 73 PRO A N 1
ATOM 574 C CA . PRO A 1 73 ? -21.632 8.270 22.007 1.00 94.12 73 PRO A CA 1
ATOM 575 C C . PRO A 1 73 ? -20.642 7.925 23.118 1.00 94.12 73 PRO A C 1
ATOM 577 O O . PRO A 1 73 ? -20.434 8.685 24.066 1.00 94.12 73 PRO A O 1
ATOM 580 N N . THR A 1 74 ? -20.024 6.752 22.991 1.00 95.44 74 THR A N 1
ATOM 581 C CA . THR A 1 74 ? -18.959 6.295 23.884 1.00 95.44 74 THR 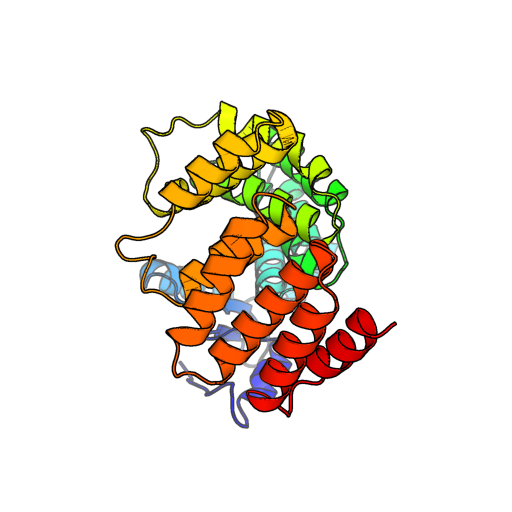A CA 1
ATOM 582 C C . THR A 1 74 ? -17.739 5.910 23.062 1.00 95.44 74 THR A C 1
ATOM 584 O O . THR A 1 74 ? -17.875 5.396 21.952 1.00 95.44 74 THR A O 1
ATOM 587 N N . GLU A 1 75 ? -16.543 6.102 23.629 1.00 95.75 75 GLU A N 1
ATOM 588 C CA . GLU A 1 75 ? -15.280 5.705 22.987 1.00 95.75 75 GLU A CA 1
ATOM 589 C C . GLU A 1 75 ? -15.320 4.222 22.585 1.00 95.75 75 GLU A C 1
ATOM 591 O O . GLU A 1 75 ? -1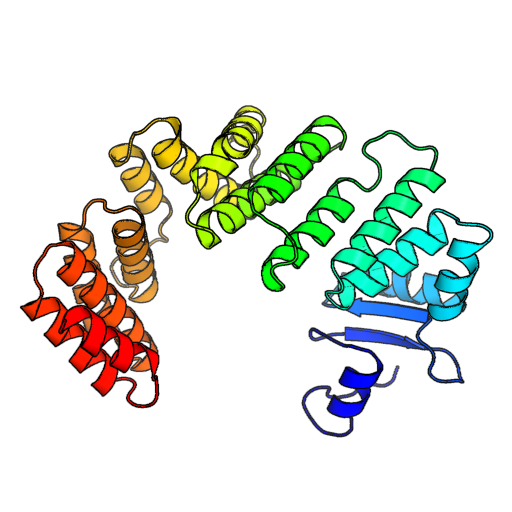4.979 3.862 21.462 1.00 95.75 75 GLU A O 1
ATOM 596 N N . ARG A 1 76 ? -15.819 3.360 23.479 1.00 93.81 76 ARG A N 1
ATOM 597 C CA . ARG A 1 76 ? -15.905 1.913 23.253 1.00 93.81 76 ARG A CA 1
ATOM 598 C C . ARG A 1 76 ? -16.788 1.552 22.059 1.00 93.81 76 ARG A C 1
ATOM 600 O O . ARG A 1 76 ? -16.351 0.779 21.209 1.00 93.81 76 ARG A O 1
ATOM 607 N N . ASP A 1 77 ? -18.013 2.075 21.998 1.00 95.69 77 ASP A N 1
ATOM 608 C CA . ASP A 1 77 ? -18.916 1.771 20.882 1.00 95.69 77 ASP A CA 1
ATOM 609 C C . ASP A 1 77 ? -18.361 2.321 19.565 1.00 95.69 77 ASP A C 1
ATOM 611 O O . ASP A 1 77 ? -18.420 1.634 18.545 1.00 95.69 77 ASP A O 1
ATOM 615 N N . ALA A 1 78 ? -17.747 3.505 19.602 1.00 97.19 78 ALA A N 1
ATOM 616 C CA . ALA A 1 78 ? -17.161 4.143 18.434 1.00 97.19 78 ALA A CA 1
ATOM 617 C C . ALA A 1 78 ? -15.993 3.320 17.868 1.00 97.19 78 ALA A C 1
ATOM 619 O O . ALA A 1 78 ? -15.975 3.041 16.675 1.00 97.19 78 ALA A O 1
ATOM 620 N N . VAL A 1 79 ? -15.085 2.812 18.711 1.00 95.69 79 VAL A N 1
ATOM 621 C CA . VAL A 1 79 ? -13.986 1.926 18.274 1.00 95.69 79 VAL A CA 1
ATOM 622 C C . VAL A 1 79 ? -14.500 0.616 17.676 1.00 95.69 79 VAL A C 1
ATOM 624 O O . VAL A 1 79 ? -13.966 0.145 16.668 1.00 95.69 79 VAL A O 1
ATOM 627 N N . ILE A 1 80 ? -15.527 0.005 18.276 1.00 95.31 80 ILE A N 1
ATOM 628 C CA . ILE A 1 80 ? -16.094 -1.253 17.769 1.00 95.31 80 ILE A CA 1
ATOM 629 C C . ILE A 1 80 ? -16.733 -1.034 16.393 1.00 95.31 80 ILE A C 1
ATOM 631 O O . ILE A 1 80 ? -16.494 -1.823 15.477 1.00 95.31 80 ILE A O 1
ATOM 635 N N . VAL A 1 81 ? -17.503 0.046 16.233 1.00 97.19 81 VAL A N 1
ATOM 636 C CA . VAL A 1 81 ? -18.123 0.425 14.956 1.00 97.19 81 VAL A CA 1
ATOM 637 C C . VAL A 1 81 ? -17.059 0.788 13.914 1.00 97.19 81 VAL A C 1
ATOM 639 O O . VAL A 1 81 ? -17.125 0.300 12.787 1.00 97.19 81 VAL A O 1
ATOM 642 N N . ALA A 1 82 ? -16.031 1.548 14.295 1.00 97.06 82 ALA A N 1
ATOM 643 C CA . ALA A 1 82 ? -14.923 1.905 13.414 1.00 97.06 82 ALA A CA 1
ATOM 644 C C . ALA A 1 82 ? -14.189 0.667 12.897 1.00 97.06 82 ALA A C 1
ATOM 646 O O . ALA A 1 82 ? -13.984 0.508 11.695 1.00 97.06 82 ALA A O 1
ATOM 647 N N . THR A 1 83 ? -13.867 -0.263 13.801 1.00 94.19 83 THR A N 1
ATOM 648 C CA . THR A 1 83 ? -13.230 -1.533 13.446 1.00 94.19 83 THR A CA 1
ATOM 649 C C . THR A 1 83 ? -14.124 -2.333 12.505 1.00 94.19 83 THR A C 1
ATOM 651 O O . THR A 1 83 ? -13.639 -2.822 11.492 1.00 94.19 83 THR A O 1
ATOM 654 N N . TYR A 1 84 ? -15.426 -2.441 12.787 1.00 95.38 84 TYR A N 1
ATOM 655 C CA . TYR A 1 84 ? -16.374 -3.140 11.916 1.00 95.38 84 TYR A CA 1
ATOM 656 C C . TYR A 1 84 ? -16.349 -2.600 10.476 1.00 95.38 84 TYR A C 1
ATOM 658 O O . TYR A 1 84 ? -16.206 -3.384 9.537 1.00 95.38 84 TYR A O 1
ATOM 666 N N . HIS A 1 85 ? -16.409 -1.278 10.304 1.00 95.62 85 HIS A N 1
ATOM 667 C CA . HIS A 1 85 ? -16.334 -0.641 8.988 1.00 95.62 85 HIS A CA 1
ATOM 668 C C . HIS A 1 85 ? -14.962 -0.823 8.324 1.00 95.62 85 HIS A C 1
ATOM 670 O O . HIS A 1 85 ? -14.887 -1.139 7.136 1.00 95.62 85 HIS A O 1
ATOM 676 N N . LEU A 1 86 ? -13.873 -0.735 9.094 1.00 92.94 86 LEU A N 1
ATOM 677 C CA . LEU A 1 86 ? -12.513 -0.937 8.589 1.00 92.94 86 LEU A CA 1
ATOM 678 C C . LEU A 1 86 ? -12.339 -2.340 7.987 1.00 92.94 86 LEU A C 1
ATOM 680 O O . LEU A 1 86 ? -11.826 -2.485 6.880 1.00 92.94 86 LEU A O 1
ATOM 684 N N . GLN A 1 87 ? -12.832 -3.376 8.674 1.00 91.25 87 GLN A N 1
ATOM 685 C CA . GLN A 1 87 ? -12.784 -4.762 8.185 1.00 91.25 87 GLN A CA 1
ATOM 686 C C . GLN A 1 87 ? -13.611 -4.967 6.905 1.00 91.25 87 GLN A C 1
ATOM 688 O O . GLN A 1 87 ? -13.375 -5.900 6.145 1.00 91.25 87 GLN A O 1
ATOM 693 N N . ARG A 1 88 ? -14.577 -4.092 6.637 1.00 92.00 88 ARG A N 1
ATOM 694 C CA . ARG A 1 88 ? -15.431 -4.141 5.445 1.00 92.00 88 ARG A CA 1
ATOM 695 C C . ARG A 1 88 ? -14.934 -3.238 4.316 1.00 92.00 88 ARG A C 1
ATOM 697 O O . ARG A 1 88 ? -15.585 -3.173 3.273 1.00 92.00 88 ARG A O 1
ATOM 704 N N . LEU A 1 89 ? -13.773 -2.601 4.507 1.00 90.88 89 LEU A N 1
ATOM 705 C CA . LEU A 1 89 ? -13.181 -1.605 3.609 1.00 90.88 89 LEU A CA 1
ATOM 706 C C . LEU A 1 89 ? -14.092 -0.382 3.388 1.00 90.88 89 LEU A C 1
ATOM 708 O O . LEU A 1 89 ? -14.066 0.248 2.334 1.00 90.88 89 LEU A O 1
ATOM 712 N N . GLU A 1 90 ? -14.906 -0.049 4.391 1.00 93.31 90 GLU A N 1
ATOM 713 C CA . GLU A 1 90 ? -15.813 1.103 4.405 1.00 93.31 90 GLU A CA 1
ATOM 714 C C . GLU A 1 90 ? -15.069 2.302 5.022 1.00 93.31 90 GLU A C 1
ATOM 716 O O . GLU A 1 90 ? -15.238 2.634 6.196 1.00 93.31 90 GLU A O 1
ATOM 721 N N . ALA A 1 91 ? -14.161 2.888 4.232 1.00 93.69 91 ALA A N 1
ATOM 722 C CA . ALA A 1 91 ? -13.143 3.844 4.679 1.00 93.69 91 ALA A CA 1
ATOM 723 C C . ALA A 1 91 ? -13.720 5.060 5.422 1.00 93.69 91 ALA A C 1
ATOM 725 O O . ALA A 1 91 ? -13.311 5.336 6.551 1.00 93.69 91 ALA A O 1
ATOM 726 N N . ARG A 1 92 ? -14.701 5.753 4.824 1.00 94.50 92 ARG A N 1
ATOM 727 C CA . ARG A 1 92 ? -15.331 6.945 5.421 1.00 94.50 92 ARG A CA 1
ATOM 728 C C . ARG A 1 92 ? -15.993 6.638 6.760 1.00 94.50 92 ARG A C 1
ATOM 730 O O . ARG A 1 92 ? -15.737 7.323 7.740 1.00 94.50 92 ARG A O 1
ATOM 737 N N . GLN A 1 93 ? -16.793 5.576 6.822 1.00 96.31 93 GLN A N 1
ATOM 738 C CA . GLN A 1 93 ? -17.499 5.187 8.041 1.00 96.31 93 GLN A CA 1
ATOM 739 C C . GLN A 1 93 ? -16.527 4.761 9.148 1.00 96.31 93 GLN A C 1
ATOM 741 O O . GLN A 1 93 ? -16.757 5.057 10.321 1.00 96.31 93 GLN A O 1
ATOM 746 N N . ALA A 1 94 ? -15.432 4.082 8.788 1.00 96.50 94 ALA A N 1
ATOM 747 C CA . ALA A 1 94 ? -14.379 3.729 9.733 1.00 96.50 94 ALA A CA 1
ATOM 748 C C . ALA A 1 94 ? -13.699 4.980 10.303 1.00 96.50 94 ALA A C 1
ATOM 750 O O . ALA A 1 94 ? -13.540 5.095 11.518 1.00 96.50 94 ALA A O 1
ATOM 751 N N . GLU A 1 95 ? -13.337 5.931 9.441 1.00 96.50 95 GLU A N 1
ATOM 752 C CA . GLU A 1 95 ? -12.737 7.195 9.857 1.00 96.50 95 GLU A CA 1
ATOM 753 C C . GLU A 1 95 ? -13.670 8.012 10.758 1.00 96.50 95 GLU A C 1
ATOM 755 O O . GLU A 1 95 ? -13.241 8.448 11.828 1.00 96.50 95 GLU A O 1
ATOM 760 N N . ASP A 1 96 ? -14.928 8.206 10.358 1.00 96.69 96 ASP A N 1
ATOM 761 C CA . ASP A 1 96 ? -15.910 8.983 11.120 1.00 96.69 96 ASP A CA 1
ATOM 762 C C . ASP A 1 96 ? -16.085 8.407 12.531 1.00 96.69 96 ASP A C 1
ATOM 764 O O . ASP A 1 96 ? -16.082 9.136 13.527 1.00 96.69 96 ASP A O 1
ATOM 768 N N . ALA A 1 97 ? -16.150 7.079 12.640 1.00 97.88 97 ALA A N 1
ATOM 769 C CA . ALA A 1 97 ? -16.259 6.404 13.922 1.00 97.88 97 ALA A CA 1
ATOM 770 C C . ALA A 1 97 ? -14.965 6.495 14.760 1.00 97.88 97 ALA A C 1
ATOM 772 O O . ALA A 1 97 ? -15.053 6.682 15.973 1.00 97.88 97 ALA A O 1
ATOM 773 N N . PHE A 1 98 ? -13.764 6.440 14.167 1.00 97.44 98 PHE A N 1
ATOM 774 C CA . PHE A 1 98 ? -12.522 6.686 14.919 1.00 97.44 98 PHE A CA 1
ATOM 775 C C . PHE A 1 98 ? -12.388 8.146 15.374 1.00 97.44 98 PHE A C 1
ATOM 777 O O . PHE A 1 98 ? -11.916 8.403 16.483 1.00 97.44 98 PHE A O 1
ATOM 784 N N . ARG A 1 99 ? -12.843 9.113 14.568 1.00 95.50 99 ARG A N 1
ATOM 785 C CA . ARG A 1 99 ? -12.914 10.526 14.973 1.00 95.50 99 ARG A CA 1
ATOM 786 C C . ARG A 1 99 ? -13.854 10.708 16.161 1.00 95.50 99 ARG A C 1
ATOM 788 O O . ARG A 1 99 ? -13.464 11.342 17.138 1.00 95.50 99 ARG A O 1
ATOM 795 N N . LEU A 1 100 ? -15.026 10.075 16.130 1.00 96.12 100 LEU A N 1
ATOM 796 C CA . LEU A 1 100 ? -15.951 10.071 17.263 1.00 96.12 100 LEU A CA 1
ATOM 797 C C . LEU A 1 100 ? -15.333 9.404 18.503 1.00 96.12 100 LEU A C 1
ATOM 799 O O . LEU A 1 100 ? -15.459 9.917 19.612 1.00 96.12 100 LEU A O 1
ATOM 803 N N . ALA A 1 101 ? -14.603 8.296 18.333 1.00 96.50 101 ALA A N 1
ATOM 804 C CA . ALA A 1 101 ? -13.881 7.659 19.434 1.00 96.50 101 ALA A CA 1
ATOM 805 C C . ALA A 1 101 ? -12.858 8.614 20.066 1.00 96.50 101 ALA A C 1
ATOM 807 O O . ALA A 1 101 ? -12.800 8.730 21.292 1.00 96.50 101 ALA A O 1
ATOM 808 N N . ARG A 1 102 ? -12.101 9.346 19.238 1.00 94.56 102 ARG A N 1
ATOM 809 C CA . ARG A 1 102 ? -11.157 10.381 19.680 1.00 9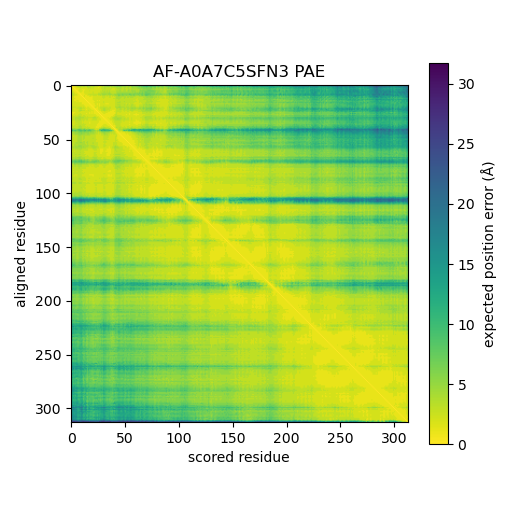4.56 102 ARG A CA 1
ATOM 810 C C . ARG A 1 102 ? -11.859 11.469 20.490 1.00 94.56 102 ARG A C 1
ATOM 812 O O . ARG A 1 102 ? -11.385 11.788 21.579 1.00 94.56 102 ARG A O 1
ATOM 819 N N . GLU A 1 103 ? -12.999 11.973 20.022 1.00 93.31 103 GLU A N 1
ATOM 820 C CA . GLU A 1 103 ? -13.813 12.966 20.740 1.00 93.31 103 GLU A CA 1
ATOM 821 C C . GLU A 1 103 ? -14.309 12.445 22.098 1.00 93.31 103 GLU A C 1
ATOM 823 O O . GLU A 1 103 ? -14.189 13.133 23.112 1.00 93.31 103 GLU A O 1
ATOM 828 N N . CYS A 1 104 ? -14.803 11.205 22.149 1.00 92.88 104 CYS A N 1
ATOM 829 C CA . CYS A 1 104 ? -15.299 10.590 23.380 1.00 92.88 104 CYS A CA 1
ATOM 830 C C . CYS A 1 104 ? -14.198 10.209 24.377 1.00 92.88 104 CYS A C 1
ATOM 832 O O . CYS A 1 104 ? -14.477 10.081 25.568 1.00 92.88 104 CYS A O 1
ATOM 834 N N . SER A 1 105 ? -12.969 9.985 23.910 1.00 89.06 105 SER A N 1
ATOM 835 C CA . SER A 1 105 ? -11.876 9.467 24.738 1.00 89.06 105 SER A CA 1
ATOM 836 C C . SER A 1 105 ? -11.478 10.408 25.880 1.00 89.06 105 SER A C 1
ATOM 838 O O . SER A 1 105 ? -10.949 9.962 26.899 1.00 89.06 105 SER A O 1
ATOM 840 N N . GLY A 1 106 ? -11.662 11.722 25.700 1.00 80.62 106 GLY A N 1
ATOM 841 C CA . GLY A 1 106 ? -11.072 12.738 26.578 1.00 80.62 106 GLY A CA 1
ATOM 842 C C . GLY A 1 106 ? -9.538 12.654 26.674 1.00 80.62 106 GLY A C 1
ATOM 843 O O . GLY A 1 106 ? -8.946 13.255 27.572 1.00 80.62 106 GLY A O 1
ATOM 844 N N . ARG A 1 107 ? -8.888 11.876 25.792 1.00 78.56 107 ARG A N 1
ATOM 845 C CA . ARG A 1 107 ? -7.436 11.657 25.750 1.00 78.56 107 ARG A CA 1
ATOM 846 C C . ARG A 1 107 ? -6.750 12.768 24.950 1.00 78.56 107 ARG A C 1
ATOM 848 O O . ARG A 1 107 ? -7.373 13.703 24.454 1.00 78.56 107 ARG A O 1
ATOM 855 N N . LYS A 1 108 ? -5.419 12.673 24.852 1.00 77.38 108 LYS A N 1
ATOM 856 C CA . LYS A 1 108 ? -4.586 13.578 24.046 1.00 77.38 108 LYS A CA 1
ATOM 857 C C . LYS A 1 108 ? -5.028 13.572 22.576 1.00 77.38 108 LYS A C 1
ATOM 859 O O . LYS A 1 108 ? -5.527 12.564 22.087 1.00 77.38 108 LYS A O 1
ATOM 864 N N . ALA A 1 109 ? -4.733 14.663 21.868 1.00 77.25 109 ALA A N 1
ATOM 865 C CA . ALA A 1 109 ? -5.075 14.861 20.456 1.00 77.25 109 ALA A CA 1
ATOM 866 C C . ALA A 1 109 ? -4.638 13.715 19.516 1.00 77.25 109 ALA A C 1
ATOM 868 O O . ALA A 1 109 ? -5.296 13.483 18.508 1.00 77.25 109 ALA A O 1
ATOM 869 N N . GLY A 1 110 ? -3.575 12.977 19.859 1.00 85.69 110 GLY A N 1
ATOM 870 C CA . GLY A 1 110 ? -3.087 11.836 19.077 1.00 85.69 110 GLY A CA 1
ATOM 871 C C . GLY A 1 110 ? -3.857 10.526 19.239 1.00 85.69 110 GLY A C 1
ATOM 872 O O . GLY A 1 110 ? -3.522 9.555 18.567 1.00 85.69 110 GLY A O 1
ATOM 873 N N . ALA A 1 111 ? -4.857 10.449 20.126 1.00 91.75 111 ALA A N 1
ATOM 874 C CA . ALA A 1 111 ? -5.650 9.231 20.275 1.00 91.75 111 ALA A CA 1
ATOM 875 C C . ALA A 1 111 ? -6.322 8.867 18.942 1.00 91.75 111 ALA A C 1
ATOM 877 O O . ALA A 1 111 ? -6.989 9.705 18.343 1.00 91.75 111 ALA A O 1
ATOM 878 N N . TYR A 1 112 ? -6.147 7.623 18.497 1.00 95.06 112 TYR A N 1
ATOM 879 C CA . TYR A 1 112 ? -6.680 7.092 17.237 1.00 95.06 112 TYR A CA 1
ATOM 880 C C . TYR A 1 112 ? -6.152 7.737 15.947 1.00 95.06 112 TYR A C 1
ATOM 882 O O . TYR A 1 112 ? -6.691 7.475 14.875 1.00 95.06 112 TYR A O 1
ATOM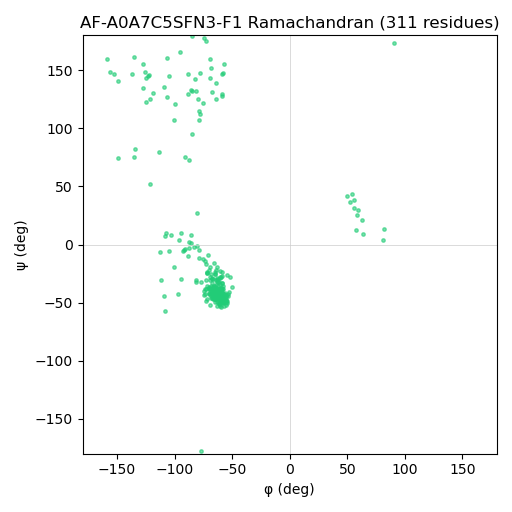 890 N N . ALA A 1 113 ? -5.127 8.596 16.004 1.00 96.00 113 ALA A N 1
ATOM 891 C CA . ALA A 1 113 ? -4.653 9.299 14.810 1.00 96.00 113 ALA A CA 1
ATOM 892 C C . ALA A 1 113 ? -4.105 8.333 13.741 1.00 96.00 113 ALA A C 1
ATOM 894 O O . ALA A 1 113 ? -4.382 8.513 12.556 1.00 96.00 113 ALA A O 1
ATOM 895 N N . LEU A 1 114 ? -3.406 7.268 14.150 1.00 96.06 114 LEU A N 1
ATOM 896 C CA . LEU A 1 114 ? -2.909 6.248 13.227 1.00 96.06 114 LEU A CA 1
ATOM 897 C C . LEU A 1 114 ? -4.052 5.435 12.599 1.00 96.06 114 LEU A C 1
ATOM 899 O O . LEU A 1 114 ? -4.043 5.165 11.401 1.00 96.06 114 LEU A O 1
ATOM 903 N N . GLU A 1 115 ? -5.066 5.069 13.379 1.00 96.38 115 GLU A N 1
ATOM 904 C CA . GLU A 1 115 ? -6.243 4.347 12.899 1.00 96.38 115 GLU A CA 1
ATOM 905 C C . GLU A 1 115 ? -7.068 5.188 11.918 1.00 96.38 115 GLU A C 1
ATOM 907 O O . GLU A 1 115 ? -7.505 4.677 10.886 1.00 96.38 115 GLU A O 1
ATOM 912 N N . ILE A 1 116 ? -7.218 6.487 12.196 1.00 96.94 116 ILE A N 1
ATOM 913 C CA . ILE A 1 116 ? -7.819 7.468 11.282 1.00 96.94 116 ILE A CA 1
ATOM 914 C C . ILE A 1 116 ? -7.011 7.536 9.978 1.00 96.94 116 ILE A C 1
ATOM 916 O O . ILE A 1 116 ? -7.589 7.463 8.893 1.00 96.94 116 ILE A O 1
ATOM 920 N N . PHE A 1 117 ? -5.679 7.615 10.068 1.00 97.56 117 PHE A N 1
ATOM 921 C CA . PHE A 1 117 ? -4.793 7.616 8.903 1.00 97.56 117 PHE A CA 1
ATOM 922 C C . PHE A 1 117 ? -4.930 6.338 8.057 1.00 97.56 117 PHE A C 1
ATOM 924 O O . PHE A 1 117 ? -5.060 6.404 6.831 1.00 97.56 117 PHE A O 1
ATOM 931 N N . HIS A 1 118 ? -4.961 5.163 8.688 1.00 95.19 118 HIS A N 1
ATOM 932 C CA . HIS A 1 118 ? -5.144 3.891 7.987 1.00 95.19 118 HIS A CA 1
ATOM 933 C C . HIS A 1 118 ? -6.525 3.778 7.331 1.00 95.19 118 HIS A C 1
ATOM 935 O O . HIS A 1 118 ? -6.609 3.357 6.176 1.00 95.19 118 HIS A O 1
ATOM 941 N N . ALA A 1 119 ? -7.596 4.193 8.017 1.00 95.56 119 ALA A N 1
ATOM 942 C CA . ALA A 1 119 ? -8.937 4.237 7.436 1.00 95.56 119 ALA A CA 1
ATOM 943 C C . ALA A 1 119 ? -8.967 5.129 6.186 1.00 95.56 119 ALA A C 1
ATOM 945 O O . ALA A 1 119 ? -9.444 4.703 5.134 1.00 95.56 119 ALA A O 1
ATOM 946 N N . ARG A 1 120 ? -8.359 6.319 6.262 1.00 95.56 120 ARG A N 1
ATOM 947 C CA . ARG A 1 120 ? -8.235 7.244 5.130 1.00 95.56 120 ARG A CA 1
ATOM 948 C C . ARG A 1 120 ? -7.423 6.655 3.974 1.00 95.56 120 ARG A C 1
ATOM 950 O O . ARG A 1 120 ? -7.798 6.817 2.817 1.00 95.56 120 ARG A O 1
ATOM 957 N N . THR A 1 121 ? -6.352 5.919 4.271 1.00 95.06 121 THR A N 1
ATOM 958 C CA . THR A 1 121 ? -5.525 5.248 3.251 1.00 95.06 121 THR A CA 1
ATOM 959 C C . THR A 1 121 ? -6.335 4.238 2.431 1.00 95.06 121 THR A C 1
ATOM 961 O O . THR A 1 121 ? -6.112 4.105 1.228 1.00 95.06 121 THR A O 1
ATOM 964 N N . LEU A 1 122 ? -7.320 3.559 3.034 1.00 90.88 122 LEU A N 1
ATOM 965 C CA . LEU A 1 122 ? -8.227 2.674 2.291 1.00 90.88 122 LEU A CA 1
ATOM 966 C C . LEU A 1 122 ? -9.088 3.435 1.271 1.00 90.88 122 LEU A C 1
ATOM 968 O O . LEU A 1 122 ? -9.395 2.888 0.212 1.00 90.88 122 LEU A O 1
ATOM 972 N N . GLY A 1 123 ? -9.421 4.698 1.553 1.00 88.81 123 GLY A N 1
ATOM 973 C CA . GLY A 1 123 ? -10.174 5.575 0.656 1.00 88.81 123 GLY A CA 1
ATOM 974 C C . GLY A 1 123 ? -9.497 5.799 -0.700 1.00 88.81 123 GLY A C 1
ATOM 975 O O . GLY A 1 123 ? -10.191 6.035 -1.689 1.00 88.81 123 GLY A O 1
ATOM 976 N N . LEU A 1 124 ? -8.170 5.632 -0.794 1.00 87.44 124 LEU A N 1
ATOM 977 C CA . LEU A 1 124 ? -7.434 5.711 -2.064 1.00 87.44 124 LEU A CA 1
ATOM 978 C C . LEU A 1 124 ? -7.919 4.674 -3.087 1.00 87.44 124 LEU A C 1
ATOM 980 O O . LEU A 1 124 ? -8.011 4.978 -4.273 1.00 87.44 124 LEU A O 1
ATOM 984 N N . TYR A 1 125 ? -8.244 3.454 -2.643 1.00 81.56 125 TYR A N 1
ATOM 985 C CA . TYR A 1 125 ? -8.669 2.372 -3.541 1.00 81.56 125 TYR A CA 1
ATOM 986 C C . TYR A 1 125 ? -10.056 2.612 -4.146 1.00 81.56 125 TYR A C 1
ATOM 988 O O . TYR A 1 125 ? -10.366 2.063 -5.199 1.00 81.56 125 TYR A O 1
ATOM 996 N N . ASN A 1 126 ? -10.863 3.456 -3.500 1.00 82.56 126 ASN A N 1
ATOM 997 C CA . ASN A 1 126 ? -12.214 3.804 -3.929 1.00 82.56 126 ASN A CA 1
ATOM 998 C C . ASN A 1 126 ? -12.308 5.239 -4.483 1.00 82.56 126 ASN A C 1
ATOM 1000 O O . ASN A 1 126 ? -13.413 5.733 -4.692 1.00 82.56 126 ASN A O 1
ATOM 1004 N N . HIS A 1 127 ? -11.173 5.916 -4.710 1.00 85.44 127 HIS A N 1
ATOM 1005 C CA . HIS A 1 127 ? -11.110 7.324 -5.132 1.00 85.44 127 HIS A CA 1
ATOM 1006 C C . HIS A 1 127 ? -11.855 8.292 -4.189 1.00 85.44 127 HIS A C 1
ATOM 1008 O O . HIS A 1 127 ? -12.390 9.315 -4.611 1.00 85.44 127 HIS A O 1
ATOM 1014 N N . GLU A 1 128 ? -11.903 7.971 -2.896 1.00 89.62 128 GLU A N 1
ATOM 1015 C CA . GLU A 1 128 ? -12.554 8.788 -1.868 1.00 89.62 128 GLU A CA 1
ATOM 1016 C C . GLU A 1 128 ? -11.599 9.786 -1.202 1.00 89.62 128 GLU A C 1
ATOM 1018 O O . GLU A 1 128 ? -12.027 10.553 -0.339 1.00 89.62 128 GLU A O 1
ATOM 1023 N N . THR A 1 129 ? -10.313 9.740 -1.546 1.00 92.31 129 THR A N 1
ATOM 1024 C CA . THR A 1 129 ? -9.232 10.514 -0.929 1.00 92.31 129 THR A CA 1
ATOM 1025 C C . THR A 1 129 ? -8.149 10.805 -1.955 1.00 92.31 129 THR A C 1
ATOM 1027 O O . THR A 1 129 ? -7.835 9.908 -2.739 1.00 92.31 129 THR A O 1
ATOM 1030 N N . SER A 1 130 ? -7.570 12.010 -1.919 1.00 95.00 130 SER A N 1
ATOM 1031 C CA . SER A 1 130 ? -6.394 12.362 -2.731 1.00 95.00 130 SER A CA 1
ATOM 1032 C C . SER A 1 130 ? -5.065 12.201 -1.986 1.00 95.00 130 SER A C 1
ATOM 1034 O O . SER A 1 130 ? -5.025 12.115 -0.751 1.00 95.00 130 SER A O 1
ATOM 1036 N N . ALA A 1 131 ? -3.947 12.209 -2.718 1.00 96.00 131 ALA A N 1
ATOM 1037 C CA . ALA A 1 131 ? -2.616 12.201 -2.118 1.00 96.00 131 ALA A CA 1
ATOM 1038 C C . ALA A 1 131 ? -2.370 13.420 -1.208 1.00 96.00 131 ALA A C 1
ATOM 1040 O O . ALA A 1 131 ? -1.773 13.275 -0.140 1.00 96.00 131 ALA A O 1
ATOM 1041 N N . GLU A 1 132 ? -2.851 14.610 -1.581 1.00 96.81 132 GLU A N 1
ATOM 1042 C CA . GLU A 1 132 ? -2.711 15.833 -0.779 1.00 96.81 132 GLU A CA 1
ATOM 1043 C C . GLU A 1 132 ? -3.473 15.739 0.546 1.00 96.81 132 GLU A C 1
ATOM 1045 O O . GLU A 1 132 ? -2.940 16.110 1.595 1.00 96.81 132 GLU A O 1
ATOM 1050 N N . GLU A 1 133 ? -4.703 15.219 0.518 1.00 96.38 133 GLU A N 1
ATOM 1051 C CA . GLU A 1 133 ? -5.499 15.010 1.730 1.00 96.38 133 GLU A CA 1
ATOM 1052 C C . GLU A 1 133 ? -4.814 14.020 2.676 1.00 96.38 133 GLU A C 1
ATOM 1054 O O . GLU A 1 133 ? -4.764 14.247 3.890 1.00 96.38 133 GLU A O 1
ATOM 1059 N N . LEU A 1 134 ? -4.242 12.944 2.126 1.00 97.00 134 LEU A N 1
ATOM 1060 C CA . LEU A 1 134 ? -3.518 11.957 2.917 1.00 97.00 134 LEU A CA 1
ATOM 1061 C C . LEU A 1 134 ? -2.228 12.534 3.515 1.00 97.00 134 LEU A C 1
ATOM 1063 O O . LEU A 1 134 ? -1.931 12.275 4.679 1.00 97.00 134 LEU A O 1
ATOM 1067 N N . VAL A 1 135 ? -1.487 13.356 2.768 1.00 97.88 135 VAL A N 1
ATOM 1068 C CA . VAL A 1 135 ? -0.276 14.040 3.256 1.00 97.88 135 VAL A CA 1
ATOM 1069 C C . VAL A 1 135 ? -0.589 15.052 4.361 1.00 97.88 135 VAL A C 1
ATOM 1071 O O . VAL A 1 135 ? 0.151 15.144 5.347 1.00 97.88 135 VAL A O 1
ATOM 1074 N N . ALA A 1 136 ? -1.696 15.788 4.245 1.00 97.50 136 ALA A N 1
ATOM 1075 C CA . ALA A 1 136 ? -2.148 16.684 5.304 1.00 97.50 136 ALA A CA 1
ATOM 1076 C C . ALA A 1 136 ? -2.450 15.904 6.597 1.00 97.50 136 ALA A C 1
ATOM 1078 O O . ALA A 1 136 ? -1.968 16.271 7.672 1.00 97.50 136 ALA A O 1
ATOM 1079 N N . LEU A 1 137 ? -3.164 14.779 6.485 1.00 97.25 137 LEU A N 1
ATOM 1080 C CA . LEU A 1 137 ? -3.470 13.908 7.621 1.00 97.25 137 LEU A CA 1
ATOM 1081 C C . LEU A 1 137 ? -2.222 13.221 8.201 1.00 97.25 137 LEU A C 1
ATOM 1083 O O . LEU A 1 137 ? -2.099 13.089 9.419 1.00 97.25 137 LEU A O 1
ATOM 1087 N N . ALA A 1 138 ? -1.272 12.816 7.355 1.00 98.06 138 ALA A N 1
ATOM 1088 C CA . ALA A 1 138 ? 0.014 12.268 7.784 1.00 98.06 138 ALA A CA 1
ATOM 1089 C C . ALA A 1 138 ? 0.784 13.264 8.655 1.00 98.06 138 ALA A C 1
ATOM 1091 O O . ALA A 1 138 ? 1.348 12.874 9.675 1.00 98.06 138 ALA A O 1
ATOM 1092 N N . SER A 1 139 ? 0.779 14.547 8.279 1.00 97.56 139 SER A N 1
ATOM 1093 C CA . SER A 1 139 ? 1.429 15.601 9.063 1.00 97.56 139 SER A CA 1
ATOM 1094 C C . SER A 1 139 ? 0.813 15.708 10.460 1.00 97.56 139 SER A C 1
ATOM 1096 O O . SER A 1 139 ? 1.542 15.594 11.442 1.00 97.56 139 SER A O 1
ATOM 1098 N N . GLU A 1 140 ? -0.521 15.814 10.557 1.00 95.81 140 GLU A N 1
ATOM 1099 C CA . GLU A 1 140 ? -1.243 15.824 11.844 1.00 95.81 140 GLU A CA 1
ATOM 1100 C C . GLU A 1 140 ? -0.914 14.580 12.684 1.00 95.81 140 GLU A C 1
ATOM 1102 O O . GLU A 1 140 ? -0.659 14.675 13.887 1.00 95.81 140 GLU A O 1
ATOM 1107 N N . THR A 1 141 ? -0.880 13.407 12.050 1.00 96.81 141 THR A N 1
ATOM 1108 C CA . THR A 1 141 ? -0.611 12.132 12.727 1.00 96.81 141 THR A CA 1
ATOM 1109 C C . THR A 1 141 ? 0.809 12.100 13.294 1.00 96.81 141 THR A C 1
ATOM 1111 O O . THR A 1 141 ? 0.991 11.790 14.469 1.00 96.81 141 THR A O 1
ATOM 1114 N N . LEU A 1 142 ? 1.811 12.505 12.506 1.00 96.50 142 LEU A N 1
ATOM 1115 C CA . LEU A 1 142 ? 3.213 12.588 12.934 1.00 96.50 142 LEU A CA 1
ATOM 1116 C C . LEU A 1 142 ? 3.455 13.638 14.033 1.00 96.50 142 LEU A C 1
ATOM 1118 O O . LEU A 1 142 ? 4.438 13.519 14.767 1.00 96.50 142 LEU A O 1
ATOM 1122 N N . ASP A 1 143 ? 2.606 14.667 14.125 1.00 94.75 143 ASP A N 1
ATOM 1123 C CA . ASP A 1 143 ? 2.663 15.714 15.155 1.00 94.75 143 ASP A CA 1
ATOM 1124 C C . ASP A 1 143 ? 2.029 15.293 16.484 1.00 94.75 143 ASP A C 1
ATOM 1126 O O . ASP A 1 143 ? 2.439 15.762 17.548 1.00 94.75 143 ASP A O 1
ATOM 1130 N N . THR A 1 144 ? 1.000 14.448 16.436 1.00 92.12 144 THR A N 1
ATOM 1131 C CA . THR A 1 144 ? 0.117 14.226 17.589 1.00 92.12 144 THR A CA 1
ATOM 1132 C C . THR A 1 144 ? 0.238 12.839 18.203 1.00 92.12 144 THR A C 1
ATOM 1134 O O . THR A 1 144 ? 0.031 12.707 19.415 1.00 92.12 144 THR A O 1
ATOM 1137 N N . ALA A 1 145 ? 0.558 11.820 17.405 1.00 92.19 145 ALA A N 1
ATOM 1138 C CA . ALA A 1 145 ? 0.629 10.436 17.850 1.00 92.19 145 ALA A CA 1
ATOM 1139 C C . ALA A 1 145 ? 2.013 10.061 18.396 1.00 92.19 145 ALA A C 1
ATOM 1141 O O . ALA A 1 145 ? 3.052 10.531 17.929 1.00 92.19 145 ALA A O 1
ATOM 1142 N N . ASP A 1 146 ? 2.009 9.168 19.384 1.00 92.69 146 ASP A N 1
ATOM 1143 C CA . ASP A 1 146 ? 3.213 8.485 19.850 1.00 92.69 146 ASP A CA 1
ATOM 1144 C C . ASP A 1 146 ? 3.434 7.261 18.958 1.00 92.69 146 ASP A C 1
ATOM 1146 O O . ASP A 1 146 ? 2.769 6.245 19.136 1.00 92.69 146 ASP A O 1
ATOM 1150 N N . LEU A 1 147 ? 4.275 7.430 17.936 1.00 94.38 147 LEU A N 1
ATOM 1151 C CA . LEU A 1 147 ? 4.476 6.454 16.865 1.00 94.38 147 LEU A CA 1
ATOM 1152 C C . LEU A 1 147 ? 5.839 5.786 16.971 1.00 94.38 147 LEU A C 1
ATOM 1154 O O . LEU A 1 147 ? 6.862 6.483 17.085 1.00 94.38 147 LEU A O 1
ATOM 1158 N N . ASP A 1 148 ? 5.854 4.467 16.809 1.00 94.38 148 ASP A N 1
ATOM 1159 C CA . ASP A 1 148 ? 7.087 3.714 16.626 1.00 94.38 148 ASP A CA 1
ATOM 1160 C C . ASP A 1 148 ? 7.706 3.933 15.227 1.00 94.38 148 ASP A C 1
ATOM 1162 O O . ASP A 1 148 ? 7.177 4.641 14.362 1.00 94.38 148 ASP A O 1
ATOM 1166 N N . ILE A 1 149 ? 8.896 3.365 15.012 1.00 95.25 149 ILE A N 1
ATOM 1167 C CA . ILE A 1 149 ? 9.634 3.502 13.749 1.00 95.25 149 ILE A CA 1
ATOM 1168 C C . ILE A 1 149 ? 8.849 2.900 12.574 1.00 95.25 149 ILE A C 1
ATOM 1170 O O . ILE A 1 149 ? 8.790 3.509 11.504 1.00 95.25 149 ILE A O 1
ATOM 1174 N N . GLY A 1 150 ? 8.247 1.724 12.758 1.00 94.50 150 GLY A N 1
ATOM 1175 C CA . GLY A 1 150 ? 7.496 1.032 11.713 1.00 94.50 150 GLY A CA 1
ATOM 1176 C C . GLY A 1 150 ? 6.246 1.807 11.304 1.00 94.50 150 GLY A C 1
ATOM 1177 O O . GLY A 1 150 ? 5.962 1.945 10.116 1.00 94.50 150 GLY A O 1
ATOM 1178 N N . GLU A 1 151 ? 5.540 2.395 12.266 1.00 95.94 151 GLU A N 1
ATOM 1179 C CA . GLU A 1 151 ? 4.358 3.223 12.022 1.00 95.94 151 GLU A CA 1
ATOM 1180 C C . GLU A 1 151 ? 4.709 4.501 11.246 1.00 95.94 151 GLU A C 1
ATOM 1182 O O . GLU A 1 151 ? 4.043 4.837 10.264 1.00 95.94 151 GLU A O 1
ATOM 1187 N N . ARG A 1 152 ? 5.810 5.177 11.602 1.00 97.50 152 ARG A N 1
ATOM 1188 C CA . ARG A 1 152 ? 6.310 6.351 10.858 1.00 97.50 152 ARG A CA 1
ATOM 1189 C C . ARG A 1 152 ? 6.663 6.003 9.413 1.00 97.50 152 ARG A C 1
ATOM 1191 O O . ARG A 1 152 ? 6.294 6.732 8.490 1.00 97.50 152 ARG A O 1
ATOM 1198 N N . LEU A 1 153 ? 7.353 4.883 9.206 1.00 97.44 153 LEU A N 1
ATOM 1199 C CA . LEU A 1 153 ? 7.715 4.389 7.876 1.00 97.44 153 LEU A CA 1
ATOM 1200 C C . LEU A 1 153 ? 6.490 3.972 7.056 1.00 97.44 153 LEU A C 1
ATOM 1202 O O . LEU A 1 153 ? 6.444 4.240 5.853 1.00 97.44 153 LEU A O 1
ATOM 1206 N N . SER A 1 154 ? 5.490 3.367 7.701 1.00 96.25 154 SER A N 1
ATOM 1207 C CA . SER A 1 154 ? 4.206 3.021 7.087 1.00 96.25 154 SER A CA 1
ATOM 1208 C C . SER A 1 154 ? 3.490 4.269 6.565 1.00 96.25 154 SER A C 1
ATOM 1210 O O . SER A 1 154 ? 3.119 4.310 5.392 1.00 96.25 154 SER A O 1
ATOM 1212 N N . ILE A 1 155 ? 3.397 5.329 7.381 1.00 98.00 155 ILE A N 1
ATOM 1213 C CA . ILE A 1 155 ? 2.816 6.621 6.980 1.00 98.00 155 ILE A CA 1
ATOM 1214 C C . ILE A 1 155 ? 3.554 7.204 5.770 1.00 98.00 155 ILE A C 1
ATOM 1216 O O . ILE A 1 155 ? 2.928 7.562 4.771 1.00 98.00 155 ILE A O 1
ATOM 1220 N N . GLY A 1 156 ? 4.889 7.269 5.828 1.00 98.06 156 GLY A N 1
ATOM 1221 C CA . GLY A 1 156 ? 5.693 7.795 4.723 1.00 98.06 156 GLY A CA 1
ATOM 1222 C C . GLY A 1 156 ? 5.503 7.011 3.424 1.00 98.06 156 GLY A C 1
ATOM 1223 O O . GLY A 1 156 ? 5.368 7.607 2.354 1.00 98.06 156 GLY A O 1
ATOM 1224 N N . THR A 1 157 ? 5.449 5.680 3.516 1.00 97.38 157 THR A N 1
ATOM 1225 C CA . THR A 1 157 ? 5.270 4.797 2.354 1.00 97.38 157 THR A CA 1
ATOM 1226 C C . THR A 1 157 ? 3.872 4.946 1.759 1.00 97.38 157 THR A C 1
ATOM 1228 O O . THR A 1 157 ? 3.749 5.121 0.551 1.00 97.38 157 THR A O 1
ATOM 1231 N N . ALA A 1 158 ? 2.827 4.985 2.591 1.00 96.94 158 ALA A N 1
ATOM 1232 C CA . ALA A 1 158 ? 1.452 5.186 2.137 1.00 96.94 158 ALA A CA 1
ATOM 1233 C C . ALA A 1 158 ? 1.273 6.523 1.394 1.00 96.94 158 ALA A C 1
ATOM 1235 O O . ALA A 1 158 ? 0.641 6.559 0.337 1.00 96.94 158 ALA A O 1
ATOM 1236 N N . CYS A 1 159 ? 1.883 7.608 1.888 1.00 98.19 159 CYS A N 1
ATOM 1237 C CA . CYS A 1 159 ? 1.881 8.901 1.200 1.00 98.19 159 CYS A CA 1
ATOM 1238 C C . CYS A 1 159 ? 2.609 8.847 -0.151 1.00 98.19 159 CYS A C 1
ATOM 1240 O O . CYS A 1 159 ? 2.110 9.386 -1.139 1.00 98.19 159 CYS A O 1
ATOM 1242 N N . LEU A 1 160 ? 3.774 8.191 -0.217 1.00 97.44 160 LEU A N 1
ATOM 1243 C CA . LEU A 1 160 ? 4.513 8.018 -1.471 1.00 97.44 160 LEU A CA 1
ATOM 1244 C C . LEU A 1 160 ? 3.720 7.188 -2.491 1.00 97.44 160 LEU A C 1
ATOM 1246 O O . LEU A 1 160 ? 3.697 7.538 -3.673 1.00 97.44 160 LEU A O 1
ATOM 1250 N N . ASP A 1 161 ? 3.062 6.117 -2.050 1.00 94.81 161 ASP A N 1
ATOM 1251 C CA . ASP A 1 161 ? 2.248 5.256 -2.908 1.00 94.81 161 ASP A CA 1
ATOM 1252 C C . ASP A 1 161 ? 1.028 6.006 -3.456 1.00 94.81 161 ASP A C 1
ATOM 1254 O O . ASP A 1 161 ? 0.758 5.943 -4.658 1.00 94.81 161 ASP A O 1
ATOM 1258 N N . ALA A 1 162 ? 0.328 6.765 -2.605 1.00 95.56 162 ALA A N 1
ATOM 1259 C CA . ALA A 1 162 ? -0.784 7.624 -3.013 1.00 95.56 162 ALA A CA 1
ATOM 1260 C C . ALA A 1 162 ? -0.347 8.634 -4.082 1.00 95.56 162 ALA A C 1
ATOM 1262 O O . ALA A 1 162 ? -0.898 8.669 -5.182 1.00 95.56 162 ALA A O 1
ATOM 1263 N N . ALA A 1 163 ? 0.722 9.378 -3.796 1.00 95.81 163 ALA A N 1
ATOM 1264 C CA . ALA A 1 163 ? 1.270 10.383 -4.697 1.00 95.81 163 ALA A CA 1
ATOM 1265 C C . ALA A 1 163 ? 1.775 9.775 -6.020 1.00 95.81 163 ALA A C 1
ATOM 1267 O O . ALA A 1 163 ? 1.684 10.395 -7.078 1.00 95.81 163 ALA A O 1
ATOM 1268 N N . THR A 1 164 ? 2.284 8.539 -5.991 1.00 93.00 164 THR A N 1
ATOM 1269 C CA . THR A 1 164 ? 2.713 7.819 -7.200 1.00 93.00 164 THR A CA 1
ATOM 1270 C C . THR A 1 164 ? 1.529 7.408 -8.072 1.00 93.00 164 THR A C 1
ATOM 1272 O O . THR A 1 164 ? 1.605 7.568 -9.289 1.00 93.00 164 THR A O 1
ATOM 1275 N N . ARG A 1 165 ? 0.427 6.927 -7.480 1.00 90.50 165 ARG A N 1
ATOM 1276 C CA . ARG A 1 165 ? -0.796 6.551 -8.218 1.00 90.50 165 ARG A CA 1
ATOM 1277 C C . ARG A 1 165 ? -1.432 7.734 -8.942 1.00 90.50 165 ARG A C 1
ATOM 1279 O O . ARG A 1 165 ? -1.936 7.567 -10.047 1.00 90.50 165 ARG A O 1
ATOM 1286 N N . GLU A 1 166 ? -1.361 8.916 -8.343 1.00 92.81 166 GLU A N 1
ATOM 1287 C CA . GLU A 1 166 ? -1.877 10.162 -8.922 1.00 92.81 166 GLU A CA 1
ATOM 1288 C C . GLU A 1 166 ? -0.859 10.875 -9.823 1.00 92.81 166 GLU A C 1
ATOM 1290 O O . GLU A 1 166 ? -1.150 11.931 -10.375 1.00 92.81 166 GLU A O 1
ATOM 1295 N N . ASN A 1 167 ? 0.331 10.290 -10.015 1.00 91.12 167 ASN A N 1
ATOM 1296 C CA . ASN A 1 167 ? 1.428 10.863 -10.796 1.00 91.12 167 ASN A CA 1
ATOM 1297 C C . ASN A 1 167 ? 1.916 12.242 -10.283 1.00 91.12 167 ASN A C 1
ATOM 1299 O O . ASN A 1 167 ? 2.506 13.006 -11.044 1.00 91.12 167 ASN A O 1
ATOM 1303 N N . HIS A 1 168 ? 1.723 12.539 -8.993 1.00 93.38 168 HIS A N 1
ATOM 1304 C CA . HIS A 1 168 ? 2.087 13.792 -8.307 1.00 93.38 168 HIS A CA 1
ATOM 1305 C C . HIS A 1 168 ? 3.048 13.519 -7.132 1.00 93.38 168 HIS A C 1
ATOM 1307 O O . HIS A 1 168 ? 2.810 13.881 -5.978 1.00 93.38 168 HIS A O 1
ATOM 1313 N N . ARG A 1 169 ? 4.148 12.802 -7.396 1.00 94.12 169 ARG A N 1
ATOM 1314 C CA . ARG A 1 169 ? 5.052 12.237 -6.365 1.00 94.12 169 ARG A CA 1
ATOM 1315 C C . ARG A 1 169 ? 5.676 13.278 -5.435 1.00 94.12 169 ARG A C 1
ATOM 1317 O O . ARG A 1 169 ? 6.028 12.963 -4.300 1.00 94.12 169 ARG A O 1
ATOM 1324 N N . GLU A 1 170 ? 5.830 14.506 -5.908 1.00 96.00 170 GLU A N 1
ATOM 1325 C CA . GLU A 1 170 ? 6.337 15.647 -5.152 1.00 96.00 170 GLU A CA 1
ATOM 1326 C C . GLU A 1 170 ? 5.487 15.991 -3.922 1.00 96.00 170 GLU A C 1
ATOM 1328 O O . GLU A 1 170 ? 6.045 16.455 -2.926 1.00 96.00 170 GLU A O 1
ATOM 1333 N N . VAL A 1 171 ? 4.183 15.694 -3.943 1.00 97.50 171 VAL A N 1
ATOM 1334 C CA . VAL A 1 171 ? 3.258 15.933 -2.823 1.00 97.50 171 VAL A CA 1
ATOM 1335 C C . VAL A 1 171 ? 3.702 15.196 -1.554 1.00 97.50 171 VAL A C 1
ATOM 1337 O O . VAL A 1 171 ? 3.570 15.724 -0.453 1.00 97.50 171 VAL A O 1
ATOM 1340 N N . ALA A 1 172 ? 4.314 14.015 -1.686 1.00 98.00 172 ALA A N 1
ATOM 1341 C CA . ALA A 1 172 ? 4.785 13.220 -0.551 1.00 98.00 172 ALA A CA 1
ATOM 1342 C C . ALA A 1 172 ? 6.115 13.712 0.054 1.00 98.00 172 ALA A C 1
ATOM 1344 O O . ALA A 1 172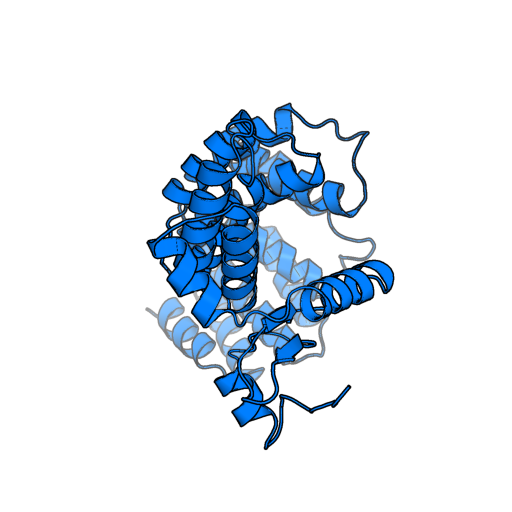 ? 6.496 13.259 1.135 1.00 98.00 172 ALA A O 1
ATOM 1345 N N . THR A 1 173 ? 6.840 14.623 -0.610 1.00 98.25 173 THR A N 1
ATOM 1346 C CA . THR A 1 173 ? 8.199 15.024 -0.195 1.00 98.25 173 THR A CA 1
ATOM 1347 C C . THR A 1 173 ? 8.311 15.546 1.240 1.00 98.25 173 THR A C 1
ATOM 1349 O O . THR A 1 173 ? 9.235 15.092 1.920 1.00 98.25 173 THR A O 1
ATOM 1352 N N . PRO A 1 174 ? 7.383 16.373 1.773 1.00 98.19 174 PRO A N 1
ATOM 1353 C CA . PRO A 1 174 ? 7.496 16.852 3.150 1.00 98.19 174 PRO A CA 1
ATOM 1354 C C . PRO A 1 174 ? 7.400 15.713 4.172 1.00 98.19 174 PRO A C 1
ATOM 1356 O O . PRO A 1 174 ? 8.081 15.730 5.194 1.00 98.19 174 PRO A O 1
ATOM 1359 N N . ILE A 1 175 ? 6.582 14.694 3.887 1.00 98.50 175 ILE A N 1
ATOM 1360 C CA . ILE A 1 175 ? 6.425 13.528 4.765 1.00 98.50 175 ILE A CA 1
ATOM 1361 C C . ILE A 1 175 ? 7.654 12.628 4.684 1.00 98.50 175 ILE A C 1
ATOM 1363 O O . ILE A 1 175 ? 8.136 12.169 5.716 1.00 98.50 175 ILE A O 1
ATOM 1367 N N . ILE A 1 176 ? 8.183 12.395 3.479 1.00 98.38 176 ILE A N 1
ATOM 1368 C CA . ILE A 1 176 ? 9.383 11.571 3.272 1.00 98.38 176 ILE A CA 1
ATOM 1369 C C . ILE A 1 176 ? 10.567 12.142 4.058 1.00 98.38 176 ILE A C 1
ATOM 1371 O O . ILE A 1 176 ? 11.227 11.401 4.785 1.00 98.38 176 ILE A O 1
ATOM 1375 N N . GLU A 1 177 ? 10.827 13.445 3.923 1.00 97.12 177 GLU A N 1
ATOM 1376 C CA . GLU A 1 177 ? 11.914 14.123 4.635 1.00 97.12 177 GLU A CA 1
ATOM 1377 C C . GLU A 1 177 ? 11.733 14.002 6.148 1.00 97.12 177 GLU A C 1
ATOM 1379 O O . GLU A 1 177 ? 12.590 13.449 6.838 1.00 97.12 177 GLU A O 1
ATOM 1384 N N . ARG A 1 178 ? 10.554 14.397 6.637 1.00 96.81 178 ARG A N 1
ATOM 1385 C CA . ARG A 1 178 ? 10.215 14.383 8.058 1.00 96.81 178 ARG A CA 1
ATOM 1386 C C . ARG A 1 178 ? 10.336 12.998 8.694 1.00 96.81 178 ARG A C 1
ATOM 1388 O O . ARG A 1 178 ? 10.839 12.877 9.806 1.00 96.81 178 ARG A O 1
ATOM 1395 N N . VAL A 1 179 ? 9.864 11.947 8.022 1.00 97.38 179 VAL A N 1
ATOM 1396 C CA . VAL A 1 179 ? 9.963 10.572 8.532 1.00 97.38 179 VAL A CA 1
ATOM 1397 C C . VAL A 1 179 ? 11.429 10.147 8.625 1.00 97.38 179 VAL A C 1
ATOM 1399 O O . VAL A 1 179 ? 11.862 9.692 9.684 1.00 97.38 179 VAL A O 1
ATOM 1402 N N . LEU A 1 180 ? 12.209 10.339 7.557 1.00 96.81 180 LEU A N 1
ATOM 1403 C CA . LEU A 1 180 ? 13.603 9.891 7.499 1.00 96.81 180 LEU A CA 1
ATOM 1404 C C . LEU A 1 180 ? 14.526 10.642 8.468 1.00 96.81 180 LEU A C 1
ATOM 1406 O O . LEU A 1 180 ? 15.450 10.033 8.998 1.00 96.81 180 LEU A O 1
ATOM 1410 N N . GLU A 1 181 ? 14.276 11.926 8.737 1.00 94.75 181 GLU A N 1
ATOM 1411 C CA . GLU A 1 181 ? 15.054 12.719 9.704 1.00 94.75 181 GLU A CA 1
ATOM 1412 C C . GLU A 1 181 ? 14.917 12.222 11.149 1.00 94.75 181 GLU A C 1
ATOM 1414 O O . GLU A 1 181 ? 15.813 12.431 11.967 1.00 94.75 181 GLU A O 1
ATOM 1419 N N . THR A 1 182 ? 13.811 11.547 11.470 1.00 90.75 182 THR A N 1
ATOM 1420 C CA . THR A 1 182 ? 13.533 11.052 12.829 1.00 90.75 182 THR A CA 1
ATOM 1421 C C . THR A 1 182 ? 14.042 9.637 13.092 1.00 90.75 182 THR A C 1
ATOM 1423 O O . THR A 1 182 ? 13.918 9.149 14.214 1.00 90.75 182 THR A O 1
ATOM 1426 N N . ILE A 1 183 ? 14.607 8.965 12.084 1.00 93.44 183 ILE A N 1
ATOM 1427 C CA . ILE A 1 183 ? 14.930 7.537 12.141 1.00 93.44 183 ILE A CA 1
ATOM 1428 C C . ILE A 1 183 ? 16.426 7.317 11.911 1.00 93.44 183 ILE A C 1
ATOM 1430 O O . ILE A 1 183 ? 16.978 7.693 10.877 1.00 93.44 183 ILE A O 1
ATOM 1434 N N . SER A 1 184 ? 17.073 6.625 12.852 1.00 88.62 184 SER A N 1
ATOM 1435 C CA . SER A 1 184 ? 18.427 6.105 12.660 1.00 88.62 184 SER A CA 1
ATOM 1436 C C . SER A 1 184 ? 18.389 4.745 11.965 1.00 88.62 184 SER A C 1
ATOM 1438 O O . SER A 1 184 ? 17.669 3.839 12.383 1.00 88.62 184 SER A O 1
ATOM 1440 N N . ALA A 1 185 ? 19.230 4.559 10.944 1.00 80.56 185 ALA A N 1
ATOM 1441 C CA . ALA A 1 185 ? 19.343 3.285 10.231 1.00 80.56 185 ALA A CA 1
ATOM 1442 C C . ALA A 1 185 ? 19.843 2.122 11.116 1.00 80.56 185 ALA A C 1
ATOM 1444 O O . ALA A 1 185 ? 19.654 0.962 10.758 1.00 80.56 185 ALA A O 1
ATOM 1445 N N . SER A 1 186 ? 20.475 2.414 12.260 1.00 85.12 186 SER A N 1
ATOM 1446 C CA . SER A 1 186 ? 20.941 1.404 13.225 1.00 85.12 186 SER A CA 1
ATOM 1447 C C . SER A 1 186 ? 19.817 0.682 13.963 1.00 85.12 186 SER A C 1
ATOM 1449 O O . SER A 1 186 ? 20.054 -0.393 14.507 1.00 85.12 186 SER A O 1
ATOM 1451 N N . ASP A 1 187 ? 18.620 1.269 13.986 1.00 86.56 187 ASP A N 1
ATOM 1452 C CA . ASP A 1 187 ? 17.528 0.847 14.866 1.00 86.56 187 ASP A CA 1
ATOM 1453 C C . ASP A 1 187 ? 16.460 0.041 14.103 1.00 86.56 187 ASP A C 1
ATOM 1455 O O . ASP A 1 187 ? 15.386 -0.246 14.628 1.00 86.56 187 ASP A O 1
ATOM 1459 N N . LEU A 1 188 ? 16.744 -0.307 12.843 1.00 91.50 188 LEU A N 1
ATOM 1460 C CA . LEU A 1 188 ? 15.796 -0.927 11.925 1.00 91.50 188 LEU A CA 1
ATOM 1461 C C . LEU A 1 188 ? 15.813 -2.451 12.037 1.00 91.50 188 LEU A C 1
ATOM 1463 O O . LEU A 1 188 ? 16.857 -3.090 11.894 1.00 91.50 188 LEU A O 1
ATOM 1467 N N . ASP A 1 189 ? 14.628 -3.034 12.193 1.00 90.56 189 ASP A N 1
ATOM 1468 C CA . ASP A 1 189 ? 14.413 -4.436 11.852 1.00 90.56 189 ASP A CA 1
ATOM 1469 C C . ASP A 1 189 ? 14.340 -4.631 10.324 1.00 90.56 189 ASP A C 1
ATOM 1471 O O . ASP A 1 189 ? 14.434 -3.686 9.536 1.00 90.56 189 ASP A O 1
ATOM 1475 N N . GLU A 1 190 ? 14.193 -5.877 9.876 1.00 85.69 190 GLU A N 1
ATOM 1476 C CA . GLU A 1 190 ? 14.187 -6.204 8.447 1.00 85.69 190 GLU A CA 1
ATOM 1477 C C . GLU A 1 190 ? 13.025 -5.542 7.680 1.00 85.69 190 GLU A C 1
ATOM 1479 O O . GLU A 1 190 ? 13.205 -5.074 6.551 1.00 85.69 190 GLU A O 1
ATOM 1484 N N . ALA A 1 191 ? 11.830 -5.479 8.278 1.00 84.75 191 ALA A N 1
ATOM 1485 C CA . ALA A 1 191 ? 10.655 -4.902 7.631 1.00 84.75 191 ALA A CA 1
ATOM 1486 C C . ALA A 1 191 ? 10.780 -3.376 7.528 1.00 84.75 191 ALA A C 1
ATOM 1488 O O . ALA A 1 191 ? 10.603 -2.813 6.442 1.00 84.75 191 ALA A O 1
ATOM 1489 N N . ALA A 1 192 ? 11.176 -2.731 8.626 1.00 91.62 192 ALA A N 1
ATOM 1490 C CA . ALA A 1 192 ? 11.458 -1.307 8.688 1.00 91.62 192 ALA A CA 1
ATOM 1491 C C . ALA A 1 192 ? 12.604 -0.922 7.736 1.00 91.62 192 ALA A C 1
ATOM 1493 O O . ALA A 1 192 ? 12.531 0.100 7.056 1.00 91.62 192 ALA A O 1
ATOM 1494 N N . SER A 1 193 ? 13.629 -1.769 7.593 1.00 91.75 193 SER A N 1
ATOM 1495 C CA . SER A 1 193 ? 14.745 -1.536 6.667 1.00 91.75 193 SER A CA 1
ATOM 1496 C C . SER A 1 193 ? 14.283 -1.415 5.212 1.00 91.75 193 SER A C 1
ATOM 1498 O O . SER A 1 193 ? 14.685 -0.482 4.513 1.00 91.75 193 SER A O 1
ATOM 1500 N N . ARG A 1 194 ? 13.360 -2.274 4.756 1.00 90.19 194 ARG A N 1
ATOM 1501 C CA . ARG A 1 194 ? 12.808 -2.194 3.389 1.00 90.19 194 ARG A CA 1
ATOM 1502 C C . ARG A 1 194 ? 12.019 -0.907 3.136 1.00 90.19 194 ARG A C 1
ATOM 1504 O O . ARG A 1 194 ? 12.189 -0.269 2.092 1.00 90.19 194 ARG A O 1
ATOM 1511 N N . GLN A 1 195 ? 11.170 -0.501 4.081 1.00 94.31 195 GLN A N 1
ATOM 1512 C CA . GLN A 1 195 ? 10.407 0.748 3.961 1.00 94.31 195 GLN A CA 1
ATOM 1513 C C . GLN A 1 195 ? 11.337 1.967 4.001 1.00 94.31 195 GLN A C 1
ATOM 1515 O O . GLN A 1 195 ? 11.242 2.854 3.152 1.00 94.31 195 GLN A O 1
ATOM 1520 N N . TYR A 1 196 ? 12.309 1.970 4.917 1.00 95.88 196 TYR A N 1
ATOM 1521 C CA . TYR A 1 196 ? 13.324 3.015 5.017 1.00 95.88 196 TYR A CA 1
ATOM 1522 C C . TYR A 1 196 ? 14.129 3.160 3.720 1.00 95.88 196 TYR A C 1
ATOM 1524 O O . TYR A 1 196 ? 14.331 4.276 3.237 1.00 95.88 196 TYR A O 1
ATOM 1532 N N . GLN A 1 197 ? 14.552 2.049 3.107 1.00 94.44 197 GLN A N 1
ATOM 1533 C CA . GLN A 1 197 ? 15.243 2.061 1.815 1.00 94.44 197 GLN A CA 1
ATOM 1534 C C . GLN A 1 197 ? 14.364 2.640 0.702 1.00 94.44 197 GLN A C 1
ATOM 1536 O O . GLN A 1 197 ? 14.836 3.471 -0.074 1.00 94.44 197 GLN A O 1
ATOM 1541 N N . THR A 1 198 ? 13.087 2.254 0.649 1.00 94.88 198 THR A N 1
ATOM 1542 C CA . THR A 1 198 ? 12.121 2.771 -0.334 1.00 94.88 198 THR A CA 1
ATOM 1543 C C . THR A 1 198 ? 11.994 4.291 -0.240 1.00 94.88 198 THR A C 1
ATOM 1545 O O . THR A 1 198 ? 12.160 4.995 -1.240 1.00 94.88 198 THR A O 1
ATOM 1548 N N . LEU A 1 199 ? 11.791 4.813 0.972 1.00 97.56 199 LEU A N 1
ATOM 1549 C CA . LEU A 1 199 ? 11.712 6.252 1.216 1.00 97.56 199 LEU A CA 1
ATOM 1550 C C . LEU A 1 199 ? 13.043 6.954 0.941 1.00 97.56 199 LEU A C 1
ATOM 1552 O O . LEU A 1 199 ? 13.053 8.042 0.372 1.00 97.56 199 LEU A O 1
ATOM 1556 N N . SER A 1 200 ? 14.174 6.329 1.267 1.00 97.38 200 SER A N 1
ATOM 1557 C CA . SER A 1 200 ? 15.499 6.906 1.013 1.00 97.38 200 SER A CA 1
ATOM 1558 C C . SER A 1 200 ? 15.810 7.024 -0.483 1.00 97.38 200 SER A C 1
ATOM 1560 O O . SER A 1 200 ? 16.367 8.030 -0.923 1.00 97.38 200 SER A O 1
ATOM 1562 N N . ILE A 1 201 ? 15.409 6.034 -1.287 1.00 97.19 201 ILE A N 1
ATOM 1563 C CA . ILE A 1 201 ? 15.488 6.098 -2.754 1.00 97.19 201 ILE A CA 1
ATOM 1564 C C . ILE A 1 201 ? 14.594 7.229 -3.277 1.00 97.19 201 ILE A C 1
ATOM 1566 O O . ILE A 1 201 ? 15.018 8.007 -4.134 1.00 97.19 201 ILE A O 1
ATOM 1570 N N . ALA A 1 202 ? 13.372 7.356 -2.748 1.00 96.94 202 ALA A N 1
ATOM 1571 C CA . ALA A 1 202 ? 12.464 8.436 -3.118 1.00 96.94 202 ALA A CA 1
ATOM 1572 C C . ALA A 1 202 ? 13.020 9.817 -2.737 1.00 96.94 202 ALA A C 1
ATOM 1574 O O . ALA A 1 202 ? 12.959 10.725 -3.560 1.00 96.94 202 ALA A O 1
ATOM 1575 N N . LYS A 1 203 ? 13.635 9.972 -1.557 1.00 97.88 203 LYS A N 1
ATOM 1576 C CA . LYS A 1 203 ? 14.329 11.202 -1.146 1.00 97.88 203 LYS A CA 1
ATOM 1577 C C . LYS A 1 203 ? 15.454 11.555 -2.115 1.00 97.88 203 LYS A C 1
ATOM 1579 O O . LYS A 1 203 ? 15.501 12.686 -2.592 1.00 97.88 203 LYS A O 1
ATOM 1584 N N . ALA A 1 204 ? 16.307 10.590 -2.463 1.00 97.81 204 ALA A N 1
ATOM 1585 C CA . ALA A 1 204 ? 17.392 10.815 -3.415 1.00 97.81 204 ALA A CA 1
ATOM 1586 C C . ALA A 1 204 ? 16.863 11.306 -4.780 1.00 97.81 204 ALA A C 1
ATOM 1588 O O . ALA A 1 204 ? 17.389 12.264 -5.341 1.00 97.81 204 ALA A O 1
ATOM 1589 N N . MET A 1 205 ? 15.774 10.709 -5.280 1.00 95.81 205 MET A N 1
ATOM 1590 C CA . MET A 1 205 ? 15.135 11.114 -6.541 1.00 95.81 205 MET A CA 1
ATOM 1591 C C . MET A 1 205 ? 14.440 12.480 -6.464 1.00 95.81 205 MET A C 1
ATOM 1593 O O . MET A 1 205 ? 14.620 13.331 -7.335 1.00 95.81 205 MET A O 1
ATOM 1597 N N . LEU A 1 206 ? 13.577 12.665 -5.466 1.00 95.62 206 LEU A N 1
ATOM 1598 C CA . LEU A 1 206 ? 12.577 13.732 -5.446 1.00 95.62 206 LEU A CA 1
ATOM 1599 C C . LEU A 1 206 ? 13.060 14.979 -4.710 1.00 95.62 206 LEU A C 1
ATOM 1601 O O . LEU A 1 206 ? 12.644 16.074 -5.083 1.00 95.62 206 LEU A O 1
ATOM 1605 N N . ILE A 1 207 ? 13.932 14.827 -3.715 1.00 96.81 207 ILE A N 1
ATOM 1606 C CA . ILE A 1 207 ? 14.371 15.912 -2.830 1.00 96.81 207 ILE A CA 1
ATOM 1607 C C . ILE A 1 207 ? 15.816 16.281 -3.153 1.00 96.81 207 ILE A C 1
ATOM 1609 O O . ILE A 1 207 ? 16.077 17.405 -3.573 1.00 96.81 207 ILE A O 1
ATOM 1613 N N . ASP A 1 208 ? 16.733 15.313 -3.078 1.00 97.25 208 ASP A N 1
ATOM 1614 C CA . ASP A 1 208 ? 18.167 15.563 -3.293 1.00 97.25 208 ASP A CA 1
ATOM 1615 C C . ASP A 1 208 ? 18.502 15.789 -4.777 1.00 97.25 208 ASP A C 1
ATOM 1617 O O . ASP A 1 208 ? 19.588 16.264 -5.106 1.00 97.25 208 ASP A O 1
ATOM 1621 N N . LYS A 1 209 ? 17.565 15.449 -5.676 1.00 96.38 209 LYS A N 1
ATOM 1622 C CA . LYS A 1 209 ? 17.718 15.499 -7.140 1.00 96.38 209 LYS A CA 1
ATOM 1623 C C . LYS A 1 209 ? 18.974 14.758 -7.620 1.00 96.38 209 LYS A C 1
ATOM 1625 O O . LYS A 1 209 ? 19.613 15.164 -8.588 1.00 96.38 209 LYS A O 1
ATOM 1630 N N . ASP A 1 210 ? 19.288 13.643 -6.961 1.00 97.50 210 ASP A N 1
ATOM 1631 C CA . ASP A 1 210 ? 20.430 12.775 -7.243 1.00 97.50 210 ASP A CA 1
ATOM 1632 C C . ASP A 1 210 ? 19.955 11.399 -7.750 1.00 97.50 210 ASP A C 1
ATOM 1634 O O . ASP A 1 210 ? 19.916 10.407 -7.006 1.00 97.50 210 ASP A O 1
ATOM 1638 N N . PRO A 1 211 ? 19.581 11.305 -9.041 1.00 95.81 211 PRO A N 1
ATOM 1639 C CA . PRO A 1 211 ? 19.155 10.045 -9.636 1.00 95.81 211 PRO A CA 1
ATOM 1640 C C . PRO A 1 211 ? 20.275 8.998 -9.681 1.00 95.81 211 PRO A C 1
ATOM 1642 O O . PRO A 1 211 ? 19.988 7.803 -9.715 1.00 95.81 211 PRO A O 1
ATOM 1645 N N . GLY A 1 212 ? 21.547 9.416 -9.663 1.00 96.94 212 GLY A N 1
ATOM 1646 C CA . GLY A 1 212 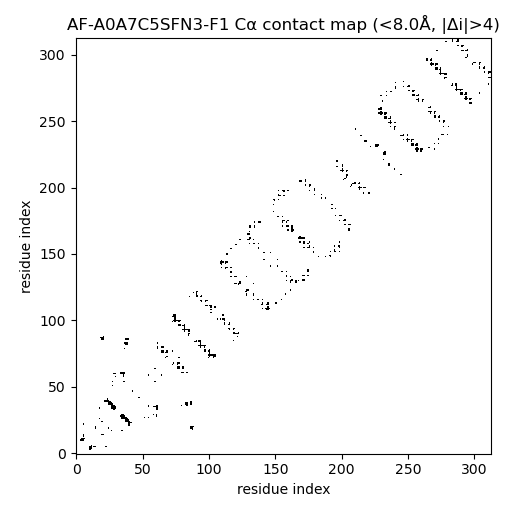? 22.690 8.505 -9.644 1.00 96.94 212 GLY A CA 1
ATOM 1647 C C . GLY A 1 212 ? 22.781 7.755 -8.318 1.00 96.94 212 GLY A C 1
ATOM 1648 O O . GLY A 1 212 ? 22.897 6.526 -8.301 1.00 96.94 212 GLY A O 1
ATOM 1649 N N . ARG A 1 213 ? 22.642 8.478 -7.202 1.00 97.50 213 ARG A N 1
ATOM 1650 C CA . ARG A 1 213 ? 22.553 7.878 -5.869 1.00 97.50 213 ARG A CA 1
ATOM 1651 C C . ARG A 1 213 ? 21.314 7.007 -5.724 1.00 97.50 213 ARG A C 1
ATOM 1653 O O . ARG A 1 213 ? 21.434 5.882 -5.245 1.00 97.50 213 ARG A O 1
ATOM 1660 N N . ALA A 1 214 ? 20.150 7.479 -6.169 1.00 97.31 214 ALA A N 1
ATOM 1661 C CA . ALA A 1 214 ? 18.922 6.689 -6.117 1.00 97.31 214 ALA A CA 1
ATOM 1662 C C . ALA A 1 214 ? 19.057 5.355 -6.870 1.00 97.31 214 ALA A C 1
ATOM 1664 O O . ALA A 1 214 ? 18.678 4.307 -6.350 1.00 97.31 214 ALA A O 1
ATOM 1665 N N . LEU A 1 215 ? 19.654 5.382 -8.066 1.00 97.12 215 LEU A N 1
ATOM 1666 C CA . LEU A 1 215 ? 19.936 4.192 -8.867 1.00 97.12 215 LEU A CA 1
ATOM 1667 C C . LEU A 1 215 ? 20.893 3.229 -8.150 1.00 97.12 215 LEU A C 1
ATOM 1669 O O . LEU A 1 215 ? 20.652 2.021 -8.132 1.00 97.12 215 LEU A O 1
ATOM 1673 N N . ALA A 1 216 ? 21.968 3.748 -7.548 1.00 96.69 216 ALA A N 1
ATOM 1674 C CA . ALA A 1 216 ? 22.919 2.936 -6.793 1.00 96.69 216 ALA A CA 1
ATOM 1675 C C . ALA A 1 216 ? 22.250 2.255 -5.588 1.00 96.69 216 ALA A C 1
ATOM 1677 O O . ALA A 1 216 ? 22.421 1.053 -5.394 1.00 96.69 216 ALA A O 1
ATOM 1678 N N . MET A 1 217 ? 21.436 2.998 -4.833 1.00 96.44 217 MET A N 1
ATOM 1679 C CA . MET A 1 217 ? 20.674 2.472 -3.697 1.00 96.44 217 MET A CA 1
ATOM 1680 C C . MET A 1 217 ? 19.655 1.419 -4.137 1.00 96.44 217 MET A C 1
ATOM 1682 O O . MET A 1 217 ? 19.589 0.347 -3.543 1.00 96.44 217 MET A O 1
ATOM 1686 N N . ARG A 1 218 ? 18.910 1.674 -5.222 1.00 95.88 218 ARG A N 1
ATOM 1687 C CA . ARG A 1 218 ? 17.953 0.705 -5.771 1.00 95.88 218 ARG A CA 1
ATOM 1688 C C . ARG A 1 218 ? 18.632 -0.603 -6.161 1.00 95.88 218 ARG A C 1
ATOM 1690 O O . ARG A 1 218 ? 18.063 -1.660 -5.932 1.00 95.88 218 ARG A O 1
ATOM 1697 N N . ARG A 1 219 ? 19.839 -0.538 -6.728 1.00 94.56 219 ARG A N 1
ATOM 1698 C CA . ARG A 1 219 ? 20.606 -1.731 -7.106 1.00 94.56 219 ARG A CA 1
ATOM 1699 C C . ARG A 1 219 ? 21.123 -2.499 -5.889 1.00 94.56 219 ARG A C 1
ATOM 1701 O O . ARG A 1 219 ? 21.151 -3.719 -5.925 1.00 94.56 219 ARG A O 1
ATOM 1708 N N . GLN A 1 220 ? 21.532 -1.798 -4.833 1.00 93.25 220 GLN A N 1
ATOM 1709 C CA . GLN A 1 220 ? 21.980 -2.419 -3.579 1.00 93.25 220 GLN A CA 1
ATOM 1710 C C . GLN A 1 220 ? 20.847 -3.111 -2.813 1.00 93.25 220 GLN A C 1
ATOM 1712 O O . GLN A 1 220 ? 21.120 -4.021 -2.042 1.00 93.25 220 GLN A O 1
ATOM 1717 N N . ALA A 1 221 ? 19.601 -2.681 -3.024 1.00 91.56 221 ALA A N 1
ATOM 1718 C CA . ALA A 1 221 ? 18.413 -3.269 -2.409 1.00 91.56 221 ALA A CA 1
ATOM 1719 C C . ALA A 1 221 ? 17.917 -4.553 -3.105 1.00 91.56 221 ALA A C 1
ATOM 1721 O O . ALA A 1 221 ? 16.910 -5.112 -2.682 1.00 91.56 221 ALA A O 1
ATOM 1722 N N . LEU A 1 222 ? 18.571 -4.990 -4.187 1.00 91.88 222 LEU A N 1
ATOM 1723 C CA . LEU A 1 222 ? 18.246 -6.247 -4.861 1.00 91.88 222 LEU A CA 1
ATOM 1724 C C . LEU A 1 222 ? 18.821 -7.436 -4.085 1.00 91.88 222 LEU A C 1
ATOM 1726 O O . LEU A 1 222 ? 19.892 -7.332 -3.480 1.00 91.88 222 LEU A O 1
ATOM 1730 N N . ASP A 1 223 ? 18.129 -8.571 -4.137 1.00 92.94 223 ASP A N 1
ATOM 1731 C CA . ASP A 1 223 ? 18.559 -9.779 -3.440 1.00 92.94 223 ASP A CA 1
ATOM 1732 C C . ASP A 1 223 ? 19.822 -10.377 -4.078 1.00 92.94 223 ASP A C 1
ATOM 1734 O O . ASP A 1 223 ? 20.156 -10.154 -5.246 1.00 92.94 223 ASP A O 1
ATOM 1738 N N . VAL A 1 224 ? 20.534 -11.208 -3.317 1.00 93.31 224 VAL A N 1
ATOM 1739 C CA . VAL A 1 224 ? 21.671 -11.971 -3.851 1.00 93.31 224 VAL A CA 1
ATOM 1740 C C . VAL A 1 224 ? 21.199 -12.862 -5.008 1.00 93.31 224 VAL A C 1
ATOM 1742 O O . VAL A 1 224 ? 20.237 -13.614 -4.864 1.00 93.31 224 VAL A O 1
ATOM 1745 N N . GLY A 1 225 ? 21.896 -12.805 -6.148 1.00 94.50 225 GLY A N 1
ATOM 1746 C CA . GLY A 1 225 ? 21.544 -13.573 -7.349 1.00 94.50 225 GLY A CA 1
ATOM 1747 C C . GLY A 1 225 ? 20.445 -12.941 -8.210 1.00 94.50 225 GLY A C 1
ATOM 1748 O O . GLY A 1 225 ? 19.912 -13.606 -9.098 1.00 94.50 225 GLY A O 1
ATOM 1749 N N . TRP A 1 226 ? 20.102 -11.669 -7.979 1.00 96.25 226 TRP A N 1
ATOM 1750 C CA . TRP A 1 226 ? 19.121 -10.941 -8.790 1.00 96.25 226 TRP A CA 1
ATOM 1751 C C . TRP A 1 226 ? 19.447 -10.939 -10.292 1.00 96.25 226 TRP A C 1
ATOM 1753 O O . TRP A 1 226 ? 18.523 -10.854 -11.098 1.00 96.25 226 TRP A O 1
ATOM 1763 N N . GLU A 1 227 ? 20.723 -11.063 -10.688 1.00 95.62 227 GLU A N 1
ATOM 1764 C CA . GLU A 1 227 ? 21.130 -11.096 -12.099 1.00 95.62 227 GLU A CA 1
ATOM 1765 C C . GLU A 1 227 ? 20.529 -12.269 -12.892 1.00 95.62 227 GLU A C 1
ATOM 1767 O O . GLU A 1 227 ? 20.411 -12.178 -14.116 1.00 95.62 227 GLU A O 1
ATOM 1772 N N . ASP A 1 228 ? 20.128 -13.339 -12.202 1.00 96.56 228 ASP A N 1
ATOM 1773 C CA . ASP A 1 228 ? 19.507 -14.530 -12.787 1.00 96.56 228 ASP A CA 1
ATOM 1774 C C . ASP A 1 228 ? 18.005 -14.636 -12.461 1.00 96.56 228 ASP A C 1
ATOM 1776 O O . ASP A 1 228 ? 17.367 -15.637 -12.782 1.00 96.56 228 ASP A O 1
ATOM 1780 N N . SER A 1 229 ? 17.415 -13.608 -11.840 1.00 97.88 229 SER A N 1
ATOM 1781 C CA . SER A 1 229 ? 15.992 -13.560 -11.493 1.00 97.88 229 SER A CA 1
ATOM 1782 C C . SER A 1 229 ? 15.212 -12.707 -12.504 1.00 97.88 229 SER A C 1
ATOM 1784 O O . SER A 1 229 ? 15.303 -11.478 -12.451 1.00 97.88 229 SER A O 1
ATOM 1786 N N . PRO A 1 230 ? 14.394 -13.307 -13.397 1.00 98.19 230 PRO A N 1
ATOM 1787 C CA . PRO A 1 230 ? 13.580 -12.554 -14.355 1.00 98.19 230 PRO A CA 1
ATOM 1788 C C . PRO A 1 230 ? 12.712 -11.479 -13.698 1.00 98.19 230 PRO A C 1
ATOM 1790 O O . PRO A 1 230 ? 12.626 -10.363 -14.205 1.00 98.19 230 PRO A O 1
ATOM 1793 N N . THR A 1 231 ? 12.123 -11.798 -12.542 1.00 97.81 231 THR A N 1
ATOM 1794 C CA . THR A 1 231 ? 11.292 -10.876 -11.762 1.00 97.81 231 THR A CA 1
ATOM 1795 C C . THR A 1 231 ? 12.094 -9.671 -11.278 1.00 97.81 231 THR A C 1
ATOM 1797 O O . THR A 1 231 ? 11.722 -8.545 -11.585 1.00 97.81 231 THR A O 1
ATOM 1800 N N . GLN A 1 232 ? 13.236 -9.871 -10.609 1.00 97.69 232 GLN A N 1
ATOM 1801 C CA . GLN A 1 232 ? 14.026 -8.744 -10.091 1.00 97.69 232 GLN A CA 1
ATOM 1802 C C . GLN A 1 232 ? 14.644 -7.893 -11.208 1.00 97.69 232 GLN A C 1
ATOM 1804 O O . GLN A 1 232 ? 14.702 -6.666 -11.095 1.00 97.69 232 GLN A O 1
ATOM 1809 N N . LEU A 1 233 ? 15.072 -8.524 -12.309 1.00 98.44 233 LEU A N 1
ATOM 1810 C CA . LEU A 1 233 ? 15.533 -7.821 -13.508 1.00 98.44 233 LEU A CA 1
ATOM 1811 C C . LEU A 1 233 ? 14.441 -6.905 -14.064 1.00 98.44 233 LEU A C 1
ATOM 1813 O O . LEU A 1 233 ? 14.709 -5.743 -14.381 1.00 98.44 233 LEU A O 1
ATOM 1817 N N . ASN A 1 234 ? 13.215 -7.422 -14.155 1.00 98.44 234 ASN A N 1
ATOM 1818 C CA . ASN A 1 234 ? 12.070 -6.664 -14.625 1.00 98.44 234 ASN A CA 1
ATOM 1819 C C . ASN A 1 234 ? 11.683 -5.538 -13.668 1.00 98.44 234 ASN A C 1
ATOM 1821 O O . ASN A 1 234 ? 11.530 -4.404 -14.105 1.00 98.44 234 ASN A O 1
ATOM 1825 N N . ASP A 1 235 ? 11.602 -5.812 -12.368 1.00 97.12 235 ASP A N 1
ATOM 1826 C CA . ASP A 1 235 ? 11.248 -4.816 -11.354 1.00 97.12 235 ASP A CA 1
ATOM 1827 C C . ASP A 1 235 ? 12.244 -3.649 -11.334 1.00 97.12 235 ASP A C 1
ATOM 1829 O O . ASP A 1 235 ? 11.868 -2.484 -11.164 1.00 97.12 235 ASP A O 1
ATOM 1833 N N . PHE A 1 236 ? 13.532 -3.938 -11.536 1.00 97.88 236 PHE A N 1
ATOM 1834 C CA . PHE A 1 236 ? 14.559 -2.911 -11.667 1.00 97.88 236 PHE A CA 1
ATOM 1835 C C . PHE A 1 236 ? 14.437 -2.130 -12.984 1.00 97.88 236 PHE A C 1
ATOM 1837 O O . PHE A 1 236 ? 14.570 -0.901 -12.987 1.00 97.88 236 PHE A O 1
ATOM 1844 N N . ALA A 1 237 ? 14.172 -2.815 -14.101 1.00 98.50 237 ALA A N 1
ATOM 1845 C CA . ALA A 1 237 ? 13.989 -2.186 -15.407 1.00 98.50 237 ALA A CA 1
ATOM 1846 C C . ALA A 1 237 ? 12.747 -1.279 -15.441 1.00 98.50 237 ALA A C 1
ATOM 1848 O O . ALA A 1 237 ? 12.835 -0.131 -15.882 1.00 98.50 237 ALA A O 1
ATOM 1849 N N . TRP A 1 238 ? 11.622 -1.749 -14.900 1.00 97.75 238 TRP A N 1
ATOM 1850 C CA . TRP A 1 238 ? 10.393 -0.978 -14.746 1.00 97.75 238 TRP A CA 1
ATOM 1851 C C . TRP A 1 238 ? 10.607 0.246 -13.855 1.00 97.75 238 TRP A C 1
ATOM 1853 O O . TRP A 1 238 ? 10.221 1.357 -14.218 1.00 97.75 238 TRP A O 1
ATOM 1863 N N . TRP A 1 239 ? 11.302 0.093 -12.723 1.00 96.19 239 TRP A N 1
ATOM 1864 C CA . TRP A 1 239 ? 11.625 1.234 -11.867 1.00 96.19 239 TRP A CA 1
ATOM 1865 C C . TRP A 1 239 ? 12.469 2.285 -12.609 1.00 96.19 239 TRP A C 1
ATOM 1867 O O . TRP A 1 239 ? 12.173 3.480 -12.526 1.00 96.19 239 TRP A O 1
ATOM 1877 N N . CYS A 1 240 ? 13.471 1.864 -13.387 1.00 97.62 240 CYS A N 1
ATOM 1878 C CA . CYS A 1 240 ? 14.245 2.760 -14.251 1.00 97.62 240 CYS A CA 1
ATOM 1879 C C . CYS A 1 240 ? 13.356 3.478 -15.288 1.00 97.62 240 CYS A C 1
ATOM 1881 O O . CYS A 1 240 ? 13.494 4.688 -15.483 1.00 97.62 240 CYS A O 1
ATOM 1883 N N . PHE A 1 241 ? 12.412 2.762 -15.911 1.00 97.50 241 PHE A N 1
ATOM 1884 C CA . PHE A 1 241 ? 11.445 3.320 -16.861 1.00 97.50 241 PHE A CA 1
ATOM 1885 C C . PHE A 1 241 ? 10.560 4.401 -16.235 1.00 97.50 241 PHE A C 1
ATOM 1887 O O . PHE A 1 241 ? 10.517 5.519 -16.756 1.00 97.50 241 PHE A O 1
ATOM 1894 N N . VAL A 1 242 ? 9.906 4.091 -15.110 1.00 92.81 242 VAL A N 1
ATOM 1895 C CA . VAL A 1 242 ? 9.002 5.010 -14.395 1.00 92.81 242 VAL A CA 1
ATOM 1896 C C . VAL A 1 242 ? 9.734 6.287 -13.991 1.00 92.81 242 VAL A C 1
ATOM 1898 O O . VAL A 1 242 ? 9.187 7.381 -14.090 1.00 92.81 242 VAL A O 1
ATOM 1901 N N . ASN A 1 243 ? 10.997 6.165 -13.579 1.00 93.00 243 ASN A N 1
ATOM 1902 C CA . ASN A 1 243 ? 11.812 7.304 -13.162 1.00 93.00 243 ASN A CA 1
ATOM 1903 C C . ASN A 1 243 ? 12.556 7.990 -14.320 1.00 93.00 243 ASN A C 1
ATOM 1905 O O . ASN A 1 243 ? 13.210 9.002 -14.086 1.00 93.00 243 ASN A O 1
ATOM 1909 N N . ARG A 1 244 ? 12.457 7.476 -15.555 1.00 94.31 244 ARG A N 1
ATOM 1910 C CA . ARG A 1 244 ? 13.168 7.979 -16.746 1.00 94.31 244 ARG A CA 1
ATOM 1911 C C . ARG A 1 244 ? 14.689 8.040 -16.574 1.00 94.31 244 ARG A C 1
ATOM 1913 O O . ARG A 1 244 ? 15.336 8.957 -17.075 1.00 94.31 244 ARG A O 1
ATOM 1920 N N . ILE A 1 245 ? 15.273 7.050 -15.903 1.00 95.81 245 ILE A N 1
ATOM 1921 C CA . ILE A 1 245 ? 16.720 6.983 -15.674 1.00 95.81 245 ILE A CA 1
ATOM 1922 C C . ILE A 1 245 ? 17.316 5.698 -16.235 1.00 95.81 245 ILE A C 1
ATOM 1924 O O . ILE A 1 245 ? 16.683 4.650 -16.205 1.00 95.81 245 ILE A O 1
ATOM 1928 N N . ASN A 1 246 ? 18.554 5.784 -16.728 1.00 96.81 246 ASN A N 1
ATOM 1929 C CA . ASN A 1 246 ? 19.363 4.634 -17.145 1.00 96.81 246 ASN A CA 1
ATOM 1930 C C . ASN A 1 246 ? 18.631 3.649 -18.084 1.00 96.81 246 ASN A C 1
ATOM 1932 O O . ASN A 1 246 ? 18.723 2.425 -17.943 1.00 96.81 246 ASN A O 1
ATOM 1936 N N . LEU A 1 247 ? 17.873 4.199 -19.040 1.00 98.06 247 LEU A N 1
ATOM 1937 C CA . LEU A 1 247 ? 16.981 3.429 -19.906 1.00 98.06 247 LEU A CA 1
ATOM 1938 C C . LEU A 1 247 ? 17.746 2.428 -20.784 1.00 98.06 247 LEU A C 1
ATOM 1940 O O . LEU A 1 247 ? 17.228 1.357 -21.071 1.00 98.06 247 LEU A O 1
ATOM 1944 N N . GLU A 1 248 ? 18.991 2.729 -21.165 1.00 98.00 248 GLU A N 1
ATOM 1945 C CA . GLU A 1 248 ? 19.871 1.798 -21.879 1.00 98.00 248 GLU A CA 1
ATOM 1946 C C . GLU A 1 248 ? 20.117 0.513 -21.082 1.00 98.00 248 GLU A C 1
ATOM 1948 O O . GLU A 1 248 ? 20.131 -0.582 -21.644 1.00 98.00 248 GLU A O 1
ATOM 1953 N N . GLN A 1 249 ? 20.396 0.634 -19.781 1.00 97.31 249 GLN A N 1
ATOM 1954 C CA . GLN A 1 249 ? 20.621 -0.536 -18.939 1.00 97.31 249 GLN A CA 1
ATOM 1955 C C . GLN A 1 249 ? 19.306 -1.241 -18.634 1.00 97.31 249 GLN A C 1
ATOM 1957 O O . GLN A 1 249 ? 19.278 -2.467 -18.679 1.00 97.31 249 GLN A O 1
ATOM 1962 N N . ALA A 1 250 ? 18.235 -0.489 -18.375 1.00 98.44 250 ALA A N 1
ATOM 1963 C CA . ALA A 1 250 ? 16.904 -1.045 -18.165 1.00 98.44 250 ALA A CA 1
ATOM 1964 C C . ALA A 1 250 ? 16.472 -1.930 -19.345 1.00 98.44 250 ALA A C 1
ATOM 1966 O O . ALA A 1 250 ? 16.038 -3.056 -19.132 1.00 98.44 250 ALA A O 1
ATOM 1967 N N . GLU A 1 251 ? 16.692 -1.472 -20.583 1.00 98.56 251 GLU A N 1
ATOM 1968 C CA . GLU A 1 251 ? 16.415 -2.238 -21.806 1.00 98.56 251 GLU A CA 1
ATOM 1969 C C . GLU A 1 251 ? 17.174 -3.575 -21.825 1.00 98.56 251 GLU A C 1
ATOM 1971 O O . GLU A 1 251 ? 16.590 -4.628 -22.088 1.00 98.56 251 GLU A O 1
ATOM 1976 N N . ARG A 1 252 ? 18.476 -3.558 -21.495 1.00 98.44 252 ARG A N 1
ATOM 1977 C CA . ARG A 1 252 ? 19.298 -4.780 -21.437 1.00 98.44 252 ARG A CA 1
ATOM 1978 C C . ARG A 1 252 ? 18.806 -5.758 -20.373 1.00 98.44 252 ARG A C 1
ATOM 1980 O O . ARG A 1 252 ? 18.787 -6.959 -20.627 1.00 98.44 252 ARG A O 1
ATOM 1987 N N . LEU A 1 253 ? 18.427 -5.256 -19.198 1.00 98.50 253 LEU A N 1
ATOM 1988 C CA . LEU A 1 253 ? 17.938 -6.088 -18.096 1.00 98.50 253 LEU A CA 1
ATOM 1989 C C . LEU A 1 253 ? 16.563 -6.685 -18.416 1.00 98.50 253 LEU A C 1
ATOM 1991 O O . LEU A 1 253 ? 16.379 -7.880 -18.209 1.00 98.50 253 LEU A O 1
ATOM 1995 N N . ALA A 1 254 ? 15.645 -5.907 -18.998 1.00 98.62 254 ALA A N 1
ATOM 1996 C CA . ALA A 1 254 ? 14.343 -6.407 -19.438 1.00 98.62 254 ALA A CA 1
ATOM 1997 C C . ALA A 1 254 ? 14.488 -7.488 -20.524 1.00 98.62 254 ALA A C 1
ATOM 1999 O O . ALA A 1 254 ? 13.901 -8.561 -20.402 1.00 98.62 254 ALA A O 1
ATOM 2000 N N . ARG A 1 255 ? 15.347 -7.280 -21.538 1.00 98.56 255 ARG A N 1
ATOM 2001 C CA . ARG A 1 255 ? 15.665 -8.328 -22.532 1.00 98.56 255 ARG A CA 1
ATOM 2002 C C . ARG A 1 255 ? 16.168 -9.606 -21.872 1.00 98.56 255 ARG A C 1
ATOM 2004 O O . ARG A 1 255 ? 15.654 -10.684 -22.158 1.00 98.56 255 ARG A O 1
ATOM 2011 N N . ARG A 1 256 ? 17.141 -9.482 -20.966 1.00 98.44 256 ARG A N 1
ATOM 2012 C CA . ARG A 1 256 ? 17.703 -10.633 -20.254 1.00 98.44 256 ARG A CA 1
ATOM 2013 C C . ARG A 1 256 ? 16.649 -11.355 -19.414 1.00 98.44 256 ARG A C 1
ATOM 2015 O O . ARG A 1 256 ? 16.615 -12.579 -19.426 1.00 98.44 256 ARG A O 1
ATOM 2022 N N . GLY A 1 257 ? 15.788 -10.616 -18.716 1.00 98.31 257 GLY A N 1
ATOM 2023 C CA . GLY A 1 257 ? 14.696 -11.183 -17.928 1.00 98.31 257 GLY A CA 1
ATOM 2024 C C . GLY A 1 257 ? 13.735 -11.995 -18.792 1.00 98.31 257 GLY A C 1
ATOM 2025 O O . GLY A 1 257 ? 13.433 -13.136 -18.450 1.00 98.31 257 GLY A O 1
ATOM 2026 N N . ALA A 1 258 ? 13.335 -11.457 -19.949 1.00 98.38 258 ALA A N 1
ATOM 2027 C CA . ALA A 1 258 ? 12.475 -12.165 -20.891 1.00 98.38 258 ALA A CA 1
ATOM 2028 C C . ALA A 1 258 ? 13.139 -13.463 -21.379 1.00 98.38 258 ALA A C 1
ATOM 2030 O O . ALA A 1 258 ? 12.496 -14.506 -21.381 1.00 98.38 258 ALA A O 1
ATOM 2031 N N . GLU A 1 259 ? 14.427 -13.428 -21.740 1.00 98.25 259 GLU A N 1
ATOM 2032 C CA . GLU A 1 259 ? 15.202 -14.606 -22.172 1.00 98.25 259 GLU A CA 1
ATOM 2033 C C . GLU A 1 259 ? 15.361 -15.689 -21.093 1.00 98.25 259 GLU A C 1
ATOM 2035 O O . GLU A 1 259 ? 15.471 -16.866 -21.429 1.00 98.25 259 GLU A O 1
ATOM 2040 N N . LEU A 1 260 ? 15.419 -15.302 -19.817 1.00 98.19 260 LEU A N 1
ATOM 2041 C CA . LEU A 1 260 ? 15.657 -16.216 -18.699 1.00 98.19 260 LEU A CA 1
ATOM 2042 C C . LEU A 1 260 ? 14.402 -16.958 -18.231 1.00 98.19 260 LEU A C 1
ATOM 2044 O O . LEU A 1 260 ? 14.514 -18.065 -17.705 1.00 98.19 260 LEU A O 1
ATOM 2048 N N . THR A 1 261 ? 13.222 -16.353 -18.369 1.00 97.50 261 THR A N 1
ATOM 2049 C CA . THR A 1 261 ? 11.974 -16.975 -17.916 1.00 97.50 261 THR A CA 1
ATOM 2050 C C . THR A 1 261 ? 11.425 -17.969 -18.939 1.00 97.50 261 THR A C 1
ATOM 2052 O O . THR A 1 261 ? 11.461 -17.736 -20.146 1.00 97.50 261 THR A O 1
ATOM 2055 N N . THR A 1 262 ? 10.865 -19.071 -18.441 1.00 96.62 262 THR A N 1
ATOM 2056 C CA . THR A 1 262 ? 10.065 -20.024 -19.223 1.00 96.62 262 THR A CA 1
ATOM 2057 C C . THR A 1 262 ? 8.566 -19.910 -18.942 1.00 96.62 262 THR A C 1
ATOM 2059 O O . THR A 1 262 ? 7.784 -20.592 -19.598 1.00 96.62 262 THR A O 1
ATOM 2062 N N . ASP A 1 263 ? 8.165 -19.076 -17.978 1.00 97.62 263 ASP A N 1
ATOM 2063 C CA . ASP A 1 263 ? 6.764 -18.769 -17.683 1.00 97.62 263 ASP A CA 1
ATOM 2064 C C . ASP A 1 263 ? 6.235 -17.751 -18.712 1.00 97.62 263 ASP A C 1
ATOM 2066 O O . ASP A 1 263 ? 6.725 -16.614 -18.717 1.00 97.62 263 ASP A O 1
ATOM 2070 N N . PRO A 1 264 ? 5.254 -18.123 -19.562 1.00 96.81 264 PRO A N 1
ATOM 2071 C CA . PRO A 1 264 ? 4.699 -17.236 -20.584 1.00 96.81 264 PRO A CA 1
ATOM 2072 C C . PRO A 1 264 ? 4.059 -15.972 -20.005 1.00 96.81 264 PRO A C 1
ATOM 2074 O O . PRO A 1 264 ? 4.244 -14.888 -20.554 1.00 96.81 264 PRO A O 1
ATOM 2077 N N . ALA A 1 265 ? 3.365 -16.075 -18.867 1.00 96.31 265 ALA A N 1
ATOM 2078 C CA . ALA A 1 265 ? 2.689 -14.928 -18.264 1.00 96.31 265 ALA A CA 1
ATOM 2079 C C . ALA A 1 265 ? 3.711 -13.903 -17.760 1.00 96.31 265 ALA A C 1
ATOM 2081 O O . ALA A 1 265 ? 3.617 -12.711 -18.058 1.00 96.31 265 ALA A O 1
ATOM 2082 N N . LEU A 1 266 ? 4.751 -14.372 -17.062 1.00 97.69 266 LEU A N 1
ATOM 2083 C CA . LEU A 1 266 ? 5.857 -13.510 -16.657 1.00 97.69 266 LEU A CA 1
ATOM 2084 C C . LEU A 1 266 ? 6.593 -12.949 -17.880 1.00 97.69 266 LEU A C 1
ATOM 2086 O O . LEU A 1 266 ? 6.885 -11.757 -17.920 1.00 97.69 266 LEU A O 1
ATOM 2090 N N . ARG A 1 267 ? 6.863 -13.770 -18.902 1.00 98.56 267 ARG A N 1
ATOM 2091 C CA . ARG A 1 267 ? 7.535 -13.324 -20.129 1.00 98.56 267 ARG A CA 1
ATOM 2092 C C . ARG A 1 267 ? 6.766 -12.193 -20.812 1.00 98.56 267 ARG A C 1
ATOM 2094 O O . ARG A 1 267 ? 7.391 -11.201 -21.185 1.00 98.56 267 ARG A O 1
ATOM 2101 N N . ALA A 1 268 ? 5.440 -12.297 -20.910 1.00 98.38 268 ALA A N 1
ATOM 2102 C CA . ALA A 1 268 ? 4.579 -11.254 -21.465 1.00 98.38 268 ALA A CA 1
ATOM 2103 C C . ALA A 1 268 ? 4.716 -9.922 -20.703 1.00 98.38 268 ALA A C 1
ATOM 2105 O O . ALA A 1 268 ? 4.916 -8.875 -21.320 1.00 98.38 268 ALA A O 1
ATOM 2106 N N . VAL A 1 269 ? 4.712 -9.963 -19.364 1.00 98.31 269 VAL A N 1
ATOM 2107 C CA . VAL A 1 269 ? 4.903 -8.779 -18.503 1.00 98.31 269 VAL A CA 1
ATOM 2108 C C . VAL A 1 269 ? 6.275 -8.127 -18.718 1.00 98.31 269 VAL A C 1
ATOM 2110 O O . VAL A 1 269 ? 6.381 -6.899 -18.799 1.00 98.31 269 VAL A O 1
ATOM 2113 N N . ILE A 1 270 ? 7.335 -8.929 -18.846 1.00 98.75 270 ILE A N 1
ATOM 2114 C CA . ILE A 1 270 ? 8.687 -8.402 -19.081 1.00 98.75 270 ILE A CA 1
ATOM 2115 C C . ILE A 1 270 ? 8.806 -7.787 -20.482 1.00 98.75 270 ILE A C 1
ATOM 2117 O O . ILE A 1 270 ? 9.439 -6.743 -20.660 1.00 98.75 270 ILE A O 1
ATOM 2121 N N . LEU A 1 271 ? 8.177 -8.401 -21.485 1.00 98.81 271 LEU A N 1
ATOM 2122 C CA . LEU A 1 271 ? 8.145 -7.887 -22.854 1.00 98.81 271 LEU A CA 1
ATOM 2123 C C . LEU A 1 271 ? 7.365 -6.568 -22.965 1.00 98.81 271 LEU A C 1
ATOM 2125 O O . LEU A 1 271 ? 7.791 -5.684 -23.707 1.00 98.81 271 LEU A O 1
ATOM 2129 N N . ASP A 1 272 ? 6.285 -6.394 -22.202 1.00 98.62 272 ASP A N 1
ATOM 2130 C CA . ASP A 1 272 ? 5.583 -5.108 -22.087 1.00 98.62 272 ASP A CA 1
ATOM 2131 C C . ASP A 1 272 ? 6.489 -4.023 -21.483 1.00 98.62 272 ASP A C 1
ATOM 2133 O O . ASP A 1 272 ? 6.641 -2.942 -22.055 1.00 98.62 272 ASP A O 1
ATOM 2137 N N . THR A 1 273 ? 7.210 -4.347 -20.404 1.00 98.62 273 THR A N 1
ATOM 2138 C CA . THR A 1 273 ? 8.205 -3.440 -19.803 1.00 98.62 273 THR A CA 1
ATOM 2139 C C . THR A 1 273 ? 9.305 -3.060 -20.802 1.00 98.62 273 THR A C 1
ATOM 2141 O O . THR A 1 273 ? 9.684 -1.891 -20.912 1.00 98.62 273 THR A O 1
ATOM 2144 N N . LEU A 1 274 ? 9.811 -4.026 -21.576 1.00 98.81 274 LEU A N 1
ATOM 2145 C CA . LEU A 1 274 ? 10.775 -3.766 -22.645 1.00 98.81 274 LEU A CA 1
ATOM 2146 C C . LEU A 1 274 ? 10.186 -2.837 -23.717 1.00 98.81 274 LEU A C 1
ATOM 2148 O O . LEU A 1 274 ? 10.872 -1.916 -24.166 1.00 98.81 274 LEU A O 1
ATOM 2152 N N . ALA A 1 275 ? 8.928 -3.050 -24.110 1.00 98.62 275 ALA A N 1
ATOM 2153 C CA . ALA A 1 275 ? 8.259 -2.225 -25.107 1.00 98.62 275 ALA A CA 1
ATOM 2154 C C . ALA A 1 275 ? 8.142 -0.762 -24.654 1.00 98.62 275 ALA A C 1
ATOM 2156 O O . ALA A 1 275 ? 8.510 0.149 -25.401 1.00 98.62 275 ALA A O 1
ATOM 2157 N N . GLU A 1 276 ? 7.720 -0.552 -23.408 1.00 98.44 276 GLU A N 1
ATOM 2158 C CA . GLU A 1 276 ? 7.653 0.750 -22.741 1.00 98.44 276 GLU A CA 1
ATOM 2159 C C . GLU A 1 276 ? 9.015 1.468 -22.743 1.00 98.44 276 GLU A C 1
ATOM 2161 O O . GLU A 1 276 ? 9.122 2.636 -23.139 1.00 98.44 276 GLU A O 1
ATOM 2166 N N . ILE A 1 277 ? 10.091 0.760 -22.379 1.00 98.69 277 ILE A N 1
ATOM 2167 C CA . ILE A 1 277 ? 11.456 1.305 -22.383 1.00 98.69 277 ILE A CA 1
ATOM 2168 C C . ILE A 1 277 ? 11.898 1.686 -23.798 1.00 98.69 277 ILE A C 1
ATOM 2170 O O . ILE A 1 277 ? 12.375 2.805 -24.005 1.00 98.69 277 ILE A O 1
ATOM 2174 N N . CYS A 1 278 ? 11.736 0.798 -24.782 1.00 98.31 278 CYS A N 1
ATOM 2175 C CA . CYS A 1 278 ? 12.107 1.084 -26.168 1.00 98.31 278 CYS A CA 1
ATOM 2176 C C . CYS A 1 278 ? 11.340 2.295 -26.711 1.00 98.31 278 CYS A C 1
ATOM 2178 O O . CYS A 1 278 ? 11.938 3.168 -27.343 1.00 98.31 278 CYS A O 1
ATOM 2180 N N . TYR A 1 279 ? 10.043 2.398 -26.412 1.00 97.94 279 TYR A N 1
ATOM 2181 C CA . TYR A 1 279 ? 9.219 3.524 -26.836 1.00 97.94 279 TYR A CA 1
ATOM 2182 C C . TYR A 1 279 ? 9.701 4.840 -26.216 1.00 97.94 279 TYR A C 1
ATOM 2184 O O . TYR A 1 279 ? 9.892 5.827 -26.926 1.00 97.94 279 TYR A O 1
ATOM 2192 N N . ALA A 1 280 ? 9.999 4.839 -24.914 1.00 97.25 280 ALA A N 1
ATOM 2193 C CA . ALA A 1 280 ? 10.545 5.998 -24.207 1.00 97.25 280 ALA A CA 1
ATOM 2194 C C . ALA A 1 280 ? 11.899 6.473 -24.752 1.00 97.25 280 ALA A C 1
ATOM 2196 O O . ALA A 1 280 ? 12.223 7.656 -24.671 1.00 97.25 280 ALA A O 1
ATOM 2197 N N . ARG A 1 281 ? 12.688 5.553 -25.314 1.00 97.19 281 ARG A N 1
ATOM 2198 C CA . ARG A 1 281 ? 13.974 5.834 -25.969 1.00 97.19 281 ARG A CA 1
ATOM 2199 C C . ARG A 1 281 ? 13.823 6.294 -27.424 1.00 97.19 281 ARG A C 1
ATOM 2201 O O . ARG A 1 281 ? 14.824 6.579 -28.074 1.00 97.19 281 ARG A O 1
ATOM 2208 N N . GLY A 1 282 ? 12.597 6.350 -27.945 1.00 96.19 282 GLY A N 1
ATOM 2209 C CA . GLY A 1 282 ? 12.305 6.678 -29.339 1.00 96.19 282 GLY A CA 1
ATOM 2210 C C . GLY A 1 282 ? 12.477 5.507 -30.313 1.00 96.19 282 GLY A C 1
ATOM 2211 O O . GLY A 1 282 ? 12.278 5.689 -31.515 1.00 96.19 282 GLY A O 1
ATOM 2212 N N . ASP A 1 283 ? 12.793 4.297 -29.836 1.00 96.75 283 ASP A N 1
ATOM 2213 C CA . ASP A 1 283 ? 12.870 3.097 -30.675 1.00 96.75 283 ASP A CA 1
ATOM 2214 C C . ASP A 1 283 ? 11.505 2.417 -30.792 1.00 96.75 283 ASP A C 1
ATOM 2216 O O . ASP A 1 283 ? 11.209 1.348 -30.249 1.00 96.75 283 ASP A O 1
ATOM 2220 N N . ARG A 1 284 ? 10.652 3.077 -31.566 1.00 96.69 284 ARG A N 1
ATOM 2221 C CA . ARG A 1 284 ? 9.298 2.624 -31.856 1.00 96.69 284 ARG A CA 1
ATOM 2222 C C . ARG A 1 284 ? 9.257 1.249 -32.522 1.00 96.69 284 ARG A C 1
ATOM 2224 O O . ARG A 1 284 ? 8.334 0.474 -32.289 1.00 96.69 284 ARG A O 1
ATOM 2231 N N . LYS A 1 285 ? 10.256 0.927 -33.349 1.00 97.44 285 LYS A N 1
ATOM 2232 C CA . LYS A 1 285 ? 10.325 -0.361 -34.047 1.00 97.44 285 LYS A CA 1
ATOM 2233 C C . LYS A 1 285 ? 10.521 -1.496 -33.048 1.00 97.44 285 LYS A C 1
ATOM 2235 O O . LYS A 1 285 ? 9.815 -2.499 -33.142 1.00 97.44 285 LYS A O 1
ATOM 2240 N N . GLN A 1 286 ? 11.453 -1.339 -32.109 1.00 97.75 286 GLN A N 1
ATOM 2241 C CA . GLN A 1 286 ? 11.683 -2.335 -31.067 1.00 97.75 286 GLN A CA 1
ATOM 2242 C C . GLN A 1 286 ? 10.517 -2.414 -30.082 1.00 97.75 286 GLN A C 1
ATOM 2244 O O . GLN A 1 286 ? 10.099 -3.524 -29.762 1.00 97.75 286 GLN A O 1
ATOM 2249 N N . ALA A 1 287 ? 9.921 -1.279 -29.700 1.00 98.38 287 ALA A N 1
ATOM 2250 C CA . ALA A 1 287 ? 8.727 -1.268 -28.853 1.00 98.38 287 ALA A CA 1
ATOM 2251 C C . ALA A 1 287 ? 7.591 -2.104 -29.458 1.00 98.38 287 ALA A C 1
ATOM 2253 O O . ALA A 1 287 ? 7.014 -2.983 -28.819 1.00 98.38 287 ALA A O 1
ATOM 2254 N N . MET A 1 288 ? 7.337 -1.889 -30.750 1.00 98.25 288 MET A N 1
ATOM 2255 C CA . MET A 1 288 ? 6.314 -2.602 -31.503 1.00 98.25 288 MET A CA 1
ATOM 2256 C C . MET A 1 288 ? 6.621 -4.086 -31.707 1.00 98.25 288 MET A C 1
ATOM 2258 O O . MET A 1 288 ? 5.699 -4.879 -31.877 1.00 98.25 288 MET A O 1
ATOM 2262 N N . ALA A 1 289 ? 7.895 -4.471 -31.752 1.00 98.31 289 ALA A N 1
ATOM 2263 C CA . ALA A 1 289 ? 8.280 -5.874 -31.815 1.00 98.31 289 ALA A CA 1
ATOM 2264 C C . ALA A 1 289 ? 8.036 -6.565 -30.467 1.00 98.31 289 ALA A C 1
ATOM 2266 O O . ALA A 1 289 ? 7.366 -7.594 -30.438 1.00 98.31 289 ALA A O 1
ATOM 2267 N N . ALA A 1 290 ? 8.496 -5.957 -29.370 1.00 98.50 290 ALA A N 1
ATOM 2268 C CA . ALA A 1 290 ? 8.367 -6.509 -28.024 1.00 98.50 290 ALA A CA 1
ATOM 2269 C C . ALA A 1 290 ? 6.897 -6.700 -27.613 1.00 98.50 290 ALA A C 1
ATOM 2271 O O . ALA A 1 290 ? 6.523 -7.781 -27.170 1.00 98.50 290 ALA A O 1
ATOM 2272 N N . ILE A 1 291 ? 6.025 -5.714 -27.852 1.00 98.50 291 ILE A N 1
ATOM 2273 C CA . ILE A 1 291 ? 4.609 -5.847 -27.469 1.00 98.50 291 ILE A CA 1
ATOM 2274 C C . ILE A 1 291 ? 3.851 -6.884 -28.319 1.00 98.50 291 ILE A C 1
ATOM 2276 O O . ILE A 1 291 ? 2.936 -7.538 -27.830 1.00 98.50 291 ILE A O 1
ATOM 2280 N N . ARG A 1 292 ? 4.225 -7.086 -29.593 1.00 98.44 292 ARG A N 1
ATOM 2281 C CA . ARG A 1 292 ? 3.646 -8.167 -30.417 1.00 98.44 292 ARG A CA 1
ATOM 2282 C C . ARG A 1 292 ? 4.033 -9.538 -29.882 1.00 98.44 292 ARG A C 1
ATOM 2284 O O . ARG A 1 292 ? 3.235 -10.469 -29.952 1.00 98.44 292 ARG A O 1
ATOM 2291 N N . GLU A 1 293 ? 5.251 -9.650 -29.369 1.00 98.38 293 GLU A N 1
ATOM 2292 C CA . GLU A 1 293 ? 5.712 -10.858 -28.704 1.00 98.38 293 GLU A CA 1
ATOM 2293 C C . GLU A 1 293 ? 4.957 -11.070 -27.387 1.00 98.38 293 GLU A C 1
ATOM 2295 O O . GLU A 1 293 ? 4.442 -12.159 -27.178 1.00 98.38 293 GLU A O 1
ATOM 2300 N N . ALA A 1 294 ? 4.738 -10.022 -26.581 1.00 98.38 294 ALA A N 1
ATOM 2301 C CA . ALA A 1 294 ? 3.904 -10.107 -25.376 1.00 98.38 294 ALA A CA 1
ATOM 2302 C C . ALA A 1 294 ? 2.478 -10.611 -25.679 1.00 98.38 294 ALA A C 1
ATOM 2304 O O . ALA A 1 294 ? 1.986 -11.502 -24.997 1.00 98.38 294 ALA A O 1
ATOM 2305 N N . ILE A 1 295 ? 1.844 -10.118 -26.754 1.00 98.25 295 ILE A N 1
ATOM 2306 C CA . ILE A 1 295 ? 0.534 -10.612 -27.234 1.00 98.25 295 ILE A CA 1
ATOM 2307 C C . ILE A 1 295 ? 0.596 -12.086 -27.660 1.00 98.25 295 ILE A C 1
ATOM 2309 O O . ILE A 1 295 ? -0.408 -12.788 -27.606 1.00 98.25 295 ILE A O 1
ATOM 2313 N N . THR A 1 296 ? 1.747 -12.560 -28.137 1.00 98.06 296 THR A N 1
ATOM 2314 C CA . THR A 1 296 ? 1.909 -13.970 -28.513 1.00 98.06 296 THR A CA 1
ATOM 2315 C C . THR A 1 296 ? 1.991 -14.862 -27.274 1.00 98.06 296 THR A C 1
ATOM 2317 O O . THR A 1 296 ? 1.420 -15.949 -27.285 1.00 98.06 296 THR A O 1
ATOM 2320 N N . GLU A 1 297 ? 2.664 -14.397 -26.219 1.00 97.50 297 GLU A N 1
ATOM 2321 C CA . GLU A 1 297 ? 2.796 -15.111 -24.941 1.00 97.50 297 GLU A CA 1
ATOM 2322 C C . GLU A 1 297 ? 1.485 -15.116 -24.132 1.00 97.50 297 GLU A C 1
ATOM 2324 O O . GLU A 1 297 ? 1.131 -16.130 -23.534 1.00 97.50 297 GLU A O 1
ATOM 2329 N N . ASP A 1 298 ? 0.740 -14.006 -24.149 1.00 97.00 298 ASP A N 1
ATOM 2330 C CA . ASP A 1 298 ? -0.549 -13.848 -23.466 1.00 97.00 298 ASP A CA 1
ATOM 2331 C C . ASP A 1 298 ? -1.585 -13.183 -24.400 1.00 97.00 298 ASP A C 1
ATOM 2333 O O . ASP A 1 298 ? -1.808 -11.964 -24.367 1.00 97.00 298 ASP A O 1
ATOM 2337 N N . PRO A 1 299 ? -2.220 -13.975 -25.287 1.00 96.31 299 PRO A N 1
ATOM 2338 C CA . PRO A 1 299 ? -3.144 -13.458 -26.287 1.00 96.31 299 PRO A CA 1
ATOM 2339 C C . PRO A 1 299 ? -4.479 -13.011 -25.701 1.00 96.31 299 PRO A C 1
ATOM 2341 O O . PRO A 1 299 ? -5.203 -12.283 -26.375 1.00 96.31 299 PRO A O 1
ATOM 2344 N N . ASP A 1 300 ? -4.849 -13.402 -24.488 1.00 95.38 300 ASP A N 1
ATOM 2345 C CA . ASP A 1 300 ? -6.163 -13.061 -23.935 1.00 95.38 300 ASP A CA 1
ATOM 2346 C C . ASP A 1 300 ? -6.157 -11.723 -23.193 1.00 95.38 300 ASP A C 1
ATOM 2348 O O . ASP A 1 300 ? -7.217 -11.157 -22.925 1.00 95.38 300 ASP A O 1
ATOM 2352 N N . ASN A 1 301 ? -4.977 -11.148 -22.958 1.00 94.56 301 ASN A N 1
ATOM 2353 C CA . ASN A 1 301 ? -4.837 -9.868 -22.290 1.00 94.56 301 ASN A CA 1
ATOM 2354 C C . ASN A 1 301 ? -5.149 -8.682 -23.232 1.00 94.56 301 ASN A C 1
ATOM 2356 O O . ASN A 1 301 ? -4.421 -8.427 -24.202 1.00 94.56 301 ASN A O 1
ATOM 2360 N N . PRO A 1 302 ? -6.242 -7.928 -22.998 1.00 95.06 302 PRO A N 1
ATOM 2361 C CA . PRO A 1 302 ? -6.624 -6.813 -23.863 1.00 95.06 302 PRO A CA 1
ATOM 2362 C C . PRO A 1 302 ? -5.648 -5.632 -23.770 1.00 95.06 302 PRO A C 1
ATOM 2364 O O . PRO A 1 302 ? -5.453 -4.937 -24.768 1.00 95.06 302 PRO A O 1
ATOM 2367 N N . TYR A 1 303 ? -4.976 -5.450 -22.628 1.00 96.31 303 TYR A N 1
ATOM 2368 C CA . TYR A 1 303 ? -4.065 -4.330 -22.388 1.00 96.31 303 TYR A CA 1
ATOM 2369 C C . TYR A 1 303 ? -2.898 -4.302 -23.387 1.00 96.31 303 TYR A C 1
ATOM 2371 O O . TYR A 1 303 ? -2.567 -3.247 -23.928 1.00 96.31 303 TYR A O 1
ATOM 2379 N N . TYR A 1 304 ? -2.324 -5.456 -23.745 1.00 97.31 304 TYR A N 1
ATOM 2380 C CA . TYR A 1 304 ? -1.220 -5.491 -24.712 1.00 97.31 304 TYR A CA 1
ATOM 2381 C C . TYR A 1 304 ? -1.646 -5.070 -26.124 1.00 97.31 304 TYR A C 1
ATOM 2383 O O . TYR A 1 304 ? -0.862 -4.478 -26.870 1.00 97.31 304 TYR A O 1
ATOM 2391 N N . ARG A 1 305 ? -2.910 -5.307 -26.500 1.00 95.38 305 ARG A N 1
ATOM 2392 C CA . ARG A 1 305 ? -3.455 -4.818 -27.777 1.00 95.38 305 ARG A CA 1
ATOM 2393 C C . ARG A 1 305 ? -3.633 -3.304 -27.770 1.00 95.38 305 ARG A C 1
ATOM 2395 O O . ARG A 1 305 ? -3.366 -2.659 -28.781 1.00 95.38 305 ARG A O 1
ATOM 2402 N N . GLU A 1 306 ? -4.051 -2.733 -26.646 1.00 96.50 306 GLU A N 1
ATOM 2403 C CA . GLU A 1 306 ? -4.137 -1.278 -26.476 1.00 96.50 306 GLU A CA 1
ATOM 2404 C C . GLU A 1 306 ? -2.745 -0.638 -26.554 1.00 96.50 306 GLU A C 1
ATOM 2406 O O . GLU A 1 306 ? -2.549 0.345 -27.272 1.00 96.50 306 GLU A O 1
ATOM 2411 N N . GLN A 1 307 ? -1.751 -1.258 -25.915 1.00 96.25 307 GLN A N 1
ATOM 2412 C CA . GLN A 1 307 ? -0.350 -0.845 -25.993 1.00 96.25 307 GLN A CA 1
ATOM 2413 C C . GLN A 1 307 ? 0.205 -0.902 -27.421 1.00 96.25 307 GLN A C 1
ATOM 2415 O O . GLN A 1 307 ? 0.855 0.042 -27.872 1.00 96.25 307 GLN A O 1
ATOM 2420 N N . LEU A 1 308 ? -0.116 -1.952 -28.186 1.00 95.94 308 LEU A N 1
ATOM 2421 C CA . LEU A 1 308 ? 0.228 -2.056 -29.608 1.00 95.94 308 LEU A CA 1
ATOM 2422 C C . LEU A 1 308 ? -0.294 -0.851 -30.409 1.00 95.94 308 LEU A C 1
ATOM 2424 O O . LEU A 1 308 ? 0.433 -0.299 -31.234 1.00 95.94 308 LEU A O 1
ATOM 2428 N N . VAL A 1 309 ? -1.536 -0.426 -30.166 1.00 95.75 309 VAL A N 1
ATOM 2429 C CA . VAL A 1 309 ? -2.108 0.763 -30.817 1.00 95.75 309 VAL A CA 1
ATOM 2430 C C . VAL A 1 309 ? -1.380 2.027 -30.361 1.00 95.75 309 VAL A C 1
ATOM 2432 O O . VAL A 1 309 ? -1.002 2.839 -31.203 1.00 95.75 309 VAL A O 1
ATOM 2435 N N . ARG A 1 310 ? -1.118 2.175 -29.057 1.00 95.62 310 ARG A N 1
ATOM 2436 C CA . ARG A 1 310 ? -0.430 3.345 -28.488 1.00 95.62 310 ARG A CA 1
ATOM 2437 C C . ARG A 1 310 ? 0.984 3.524 -29.039 1.00 95.62 310 ARG A C 1
ATOM 2439 O O . ARG A 1 310 ? 1.361 4.632 -29.393 1.00 95.62 310 ARG A O 1
ATOM 2446 N N . PHE A 1 311 ? 1.751 2.444 -29.161 1.00 94.19 311 PHE A N 1
ATOM 2447 C CA . PHE A 1 311 ? 3.084 2.477 -29.767 1.00 94.19 311 PHE A CA 1
ATOM 2448 C C . PHE A 1 311 ? 3.046 2.591 -31.301 1.00 94.19 311 PHE A C 1
ATOM 2450 O O . PHE A 1 311 ? 4.092 2.823 -31.912 1.00 94.19 311 PHE A O 1
ATOM 2457 N N . GLY A 1 312 ? 1.870 2.396 -31.916 1.00 84.31 312 GLY A N 1
ATOM 2458 C CA . GLY A 1 312 ? 1.603 2.392 -33.360 1.00 84.31 312 GLY A CA 1
ATOM 2459 C C . GLY A 1 312 ? 0.984 3.682 -33.935 1.00 84.31 312 GLY A C 1
ATOM 2460 O O . GLY A 1 312 ? 1.213 3.962 -35.116 1.00 84.31 312 GLY A O 1
ATOM 2461 N N . GLY A 1 313 ? 0.377 4.552 -33.107 1.00 77.94 313 GLY A N 1
ATOM 2462 C CA . GLY A 1 313 ? 0.044 5.972 -33.407 1.00 77.94 313 GLY A CA 1
ATOM 2463 C C . GLY A 1 313 ? 1.184 6.952 -33.136 1.00 77.94 313 GLY A C 1
ATOM 2464 O O . GLY A 1 313 ? 1.691 7.566 -34.099 1.00 77.94 313 GLY A O 1
#

Radius of gyration: 23.72 Å; Cα contacts (8 Å, |Δi|>4): 410; chains: 1; bounding box: 54×40×62 Å